Protein 1XMA (pdb70)

InterPro domains:
  IPR005149 Transcription regulator PadR, N-terminal [PF03551] (15-88)
  IPR036388 Winged helix-like DNA-binding domain superfamily [G3DSA:1.10.10.10] (4-114)
  IPR036390 Winged helix DNA-binding domain superfamily [SSF46785] (5-104)
  IPR052509 Metal-responsive DNA-binding regulator [PTHR33169] (8-109)

Structure (mmCIF, N/CA/C/O backbone):
data_1XMA
#
_entry.id   1XMA
#
_cell.length_a   45.483
_cell.length_b   52.160
_cell.length_c   51.076
_cell.angle_alpha   90.00
_cell.angle_beta   92.46
_cell.angle_gamma   90.00
#
_symmetry.space_group_name_H-M   'P 1 21 1'
#
loop_
_entity.id
_entity.type
_entity.pdbx_description
1 polymer 'Predicted transcriptional regulator'
2 non-polymer 'MERCURY (II) ION'
3 non-polymer 'UNKNOWN ATOM OR ION'
4 water water
#
loop_
_atom_site.group_PDB
_atom_site.id
_atom_site.type_symbol
_atom_site.label_atom_id
_atom_site.label_alt_id
_atom_site.label_comp_id
_atom_site.label_asym_id
_atom_site.label_entity_id
_atom_site.label_seq_id
_atom_site.pdbx_PDB_ins_code
_atom_site.Cartn_x
_atom_site.Cartn_y
_atom_site.Cartn_z
_atom_site.occupancy
_atom_site.B_iso_or_equiv
_atom_site.auth_seq_id
_atom_site.auth_comp_id
_atom_site.auth_asym_id
_atom_site.auth_atom_id
_atom_site.pdbx_PDB_model_num
ATOM 1 N N . SER A 1 35 ? 9.986 44.412 22.466 1.00 55.08 4 SER A N 1
ATOM 2 C CA . SER A 1 35 ? 9.903 44.570 23.938 1.00 50.92 4 SER A CA 1
ATOM 3 C C . SER A 1 35 ? 11.288 44.855 24.545 1.00 52.26 4 SER A C 1
ATOM 4 O O . SER A 1 35 ? 12.289 44.904 23.827 1.00 51.78 4 SER A O 1
ATOM 7 N N . ASP A 1 36 ? 11.315 45.087 25.866 1.00 51.93 5 ASP A N 1
ATOM 8 C CA . ASP A 1 36 ? 12.515 44.941 26.687 1.00 48.92 5 ASP A CA 1
ATOM 9 C C . ASP A 1 36 ? 12.770 43.444 26.988 1.00 46.60 5 ASP A C 1
ATOM 10 O O . ASP A 1 36 ? 13.814 43.068 27.526 1.00 44.89 5 ASP A O 1
ATOM 15 N N . VAL A 1 37 ? 11.798 42.601 26.653 1.00 43.02 6 VAL A N 1
ATOM 16 C CA . VAL A 1 37 ? 11.921 41.160 26.838 1.00 41.44 6 VAL A CA 1
ATOM 17 C C . VAL A 1 37 ? 12.883 40.560 25.809 1.00 41.41 6 VAL A C 1
ATOM 18 O O . VAL A 1 37 ? 13.774 39.781 26.166 1.00 44.91 6 VAL A O 1
ATOM 22 N N . ILE A 1 38 ? 12.695 40.928 24.538 1.00 37.22 7 ILE A N 1
ATOM 23 C CA . ILE A 1 38 ? 13.547 40.464 23.452 1.00 37.01 7 ILE A CA 1
ATOM 24 C C . ILE A 1 38 ? 15.016 40.949 23.600 1.00 35.22 7 ILE A C 1
ATOM 25 O O . ILE A 1 38 ? 15.935 40.290 23.116 1.00 34.71 7 ILE A O 1
ATOM 30 N N . ARG A 1 39 ? 15.215 42.080 24.288 1.00 33.88 8 ARG A N 1
ATOM 31 C CA . ARG A 1 39 ? 16.562 42.597 24.621 1.00 34.07 8 ARG A CA 1
ATOM 32 C C . ARG A 1 39 ? 17.507 41.523 25.169 1.00 31.70 8 ARG A C 1
ATOM 33 O O . ARG A 1 39 ? 18.676 41.502 24.826 1.00 30.82 8 ARG A O 1
ATOM 35 N N . GLY A 1 40 ? 16.980 40.636 26.014 1.00 30.56 9 GLY A N 1
ATOM 36 C CA . GLY A 1 40 ? 17.748 39.499 26.554 1.00 27.68 9 GLY A CA 1
ATOM 37 C C . GLY A 1 40 ? 18.353 38.536 25.552 1.00 25.49 9 GLY A C 1
ATOM 38 O O . GLY A 1 40 ? 19.328 37.843 25.884 1.00 27.61 9 GLY A O 1
ATOM 39 N N . TYR A 1 41 ? 17.787 38.484 24.332 1.00 24.65 10 TYR A N 1
ATOM 40 C CA . TYR A 1 41 ? 18.210 37.504 23.283 1.00 25.56 10 TYR A CA 1
ATOM 41 C C . TYR A 1 41 ? 18.547 38.053 2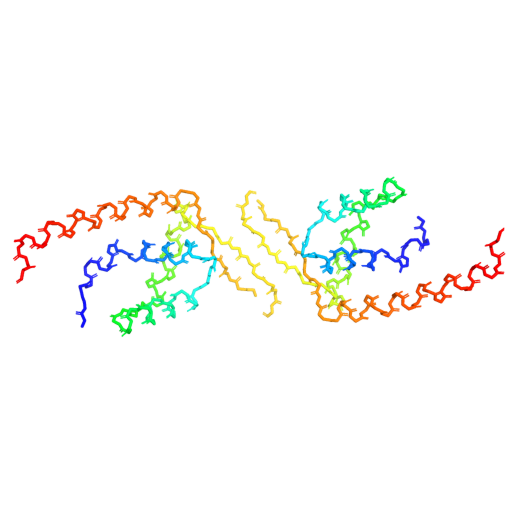1.896 1.00 25.03 10 TYR A C 1
ATOM 42 O O . TYR A 1 41 ? 18.839 37.283 20.992 1.00 26.75 10 TYR A O 1
ATOM 51 N N . VAL A 1 42 ? 18.524 39.371 21.745 1.00 25.13 11 VAL A N 1
ATOM 52 C CA . VAL A 1 42 ? 18.977 40.043 20.521 1.00 25.71 11 VAL A CA 1
ATOM 53 C C . VAL A 1 42 ? 20.322 39.478 20.036 1.00 25.55 11 VAL A C 1
ATOM 54 O O . VAL A 1 42 ? 20.445 39.057 18.875 1.00 24.95 11 VAL A O 1
ATOM 58 N N . ASP A 1 43 ? 21.323 39.470 20.926 1.00 24.25 12 ASP A N 1
ATOM 59 C CA . ASP A 1 43 ? 22.699 39.092 20.556 1.00 23.04 12 ASP A CA 1
ATOM 60 C C . ASP A 1 43 ? 22.738 37.649 20.141 1.00 23.00 12 ASP A C 1
ATOM 61 O O . ASP A 1 43 ? 23.390 37.311 19.172 1.00 23.98 12 ASP A O 1
ATOM 66 N N . THR A 1 44 ? 22.026 36.806 20.890 1.00 22.95 13 THR A N 1
ATOM 67 C CA . THR A 1 44 ? 21.947 35.352 20.645 1.00 23.66 13 THR A CA 1
ATOM 68 C C . THR A 1 44 ? 21.266 35.006 19.306 1.00 23.08 13 THR A C 1
ATOM 69 O O . THR A 1 44 ? 21.653 34.060 18.613 1.00 24.89 13 THR A O 1
ATOM 73 N N . ILE A 1 45 ? 20.262 35.790 18.952 1.00 22.68 14 ILE A N 1
ATOM 74 C CA . ILE A 1 45 ? 19.585 35.686 17.666 1.00 19.18 14 ILE A CA 1
ATOM 75 C C . ILE A 1 45 ? 20.568 35.984 16.508 1.00 20.42 14 ILE A C 1
ATOM 76 O O . ILE A 1 45 ? 20.608 35.255 15.506 1.00 22.25 14 ILE A O 1
ATOM 81 N N . ILE A 1 46 ? 21.382 37.035 16.672 1.00 22.20 15 ILE A N 1
ATOM 82 C CA . ILE A 1 46 ? 22.385 37.410 15.669 1.00 23.20 15 ILE A CA 1
ATOM 83 C C . ILE A 1 46 ? 23.482 36.337 15.567 1.00 25.83 15 ILE A C 1
ATOM 84 O O . ILE A 1 46 ? 23.865 35.923 14.454 1.00 25.22 15 ILE A O 1
ATOM 89 N N . LEU A 1 47 ? 23.957 35.870 16.731 1.00 24.01 16 LEU A N 1
ATOM 90 C CA . LEU A 1 47 ? 24.971 34.833 16.790 1.00 23.12 16 LEU A CA 1
ATOM 91 C C . LEU A 1 47 ? 24.500 33.528 16.132 1.00 25.59 16 LEU A C 1
ATOM 92 O O . LEU A 1 47 ? 25.276 32.844 15.464 1.00 26.08 16 LEU A O 1
ATOM 97 N N . SER A 1 48 ? 23.233 33.197 16.348 1.00 22.75 17 SER A N 1
ATOM 98 C CA . SER A 1 48 ? 22.584 32.037 15.727 1.00 25.11 17 SER A CA 1
ATOM 99 C C . SER A 1 48 ? 22.640 32.032 14.172 1.00 23.38 17 SER A C 1
ATOM 100 O O . SER A 1 48 ? 22.971 31.029 13.575 1.00 24.69 17 SER A O 1
ATOM 103 N N . LEU A 1 49 ? 22.273 33.151 13.559 1.00 23.83 18 LEU A N 1
ATOM 104 C CA . LEU A 1 49 ? 22.439 33.389 12.133 1.00 24.00 18 LEU A CA 1
ATOM 105 C C . LEU A 1 49 ? 23.911 33.360 11.718 1.00 25.44 18 LEU A C 1
ATOM 106 O O . LEU A 1 49 ? 24.244 32.834 10.668 1.00 28.97 18 LEU A O 1
ATOM 111 N N . LEU A 1 50 ? 24.790 33.941 12.536 1.00 26.58 19 LEU A N 1
ATOM 112 C CA . LEU A 1 50 ? 26.237 33.919 12.254 1.00 22.20 19 LEU A CA 1
ATOM 113 C C . LEU A 1 50 ? 26.839 32.538 12.295 1.00 23.76 19 LEU A C 1
ATOM 114 O O . LEU A 1 50 ? 27.795 32.278 11.573 1.00 22.95 19 LEU A O 1
ATOM 119 N N . ILE A 1 51 ? 26.282 31.648 13.128 1.00 27.23 20 ILE A N 1
ATOM 120 C CA . ILE A 1 51 ? 26.685 30.233 13.126 1.00 29.85 20 ILE A CA 1
ATOM 121 C C . ILE A 1 51 ? 26.370 29.543 11.776 1.00 32.48 20 ILE A C 1
ATOM 122 O O . ILE A 1 51 ? 27.148 28.700 11.313 1.00 34.33 20 ILE A O 1
ATOM 127 N N . GLU A 1 52 ? 25.247 29.915 11.154 1.00 31.98 21 GLU A N 1
ATOM 128 C CA . GLU A 1 52 ? 24.862 29.384 9.829 1.00 35.06 21 GLU A CA 1
ATOM 129 C C . GLU A 1 52 ? 25.708 29.960 8.686 1.00 35.30 21 GLU A C 1
ATOM 130 O O . GLU A 1 52 ? 25.694 29.429 7.563 1.00 36.10 21 GLU A O 1
ATOM 136 N N . GLY A 1 53 ? 26.398 31.065 8.958 1.00 33.08 22 GLY A N 1
ATOM 137 C CA . GLY A 1 53 ? 27.393 31.611 8.032 1.00 30.10 22 GLY A CA 1
ATOM 138 C C . GLY A 1 53 ? 27.655 33.063 8.349 1.00 29.76 22 GLY A C 1
ATOM 139 O O . GLY A 1 53 ? 26.818 33.739 8.977 1.00 27.83 22 GLY A O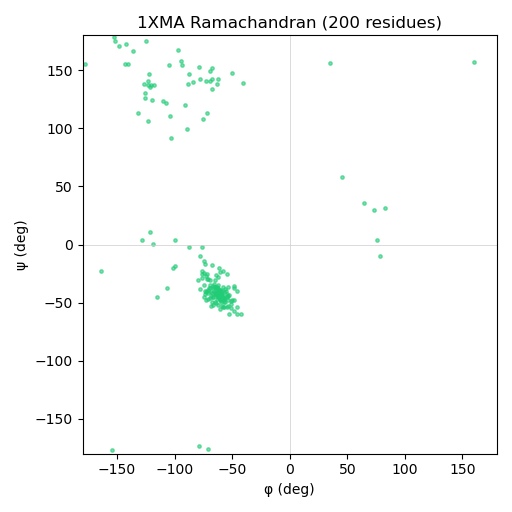 1
ATOM 140 N N . ASP A 1 54 ? 28.821 33.546 7.929 1.00 29.08 23 ASP A N 1
ATOM 141 C CA . ASP A 1 54 ? 29.121 34.991 7.943 1.00 27.06 23 ASP A CA 1
ATOM 142 C C . ASP A 1 54 ? 28.000 35.759 7.285 1.00 27.32 23 ASP A C 1
ATOM 143 O O . ASP A 1 54 ? 27.343 35.279 6.358 1.00 27.88 23 ASP A O 1
ATOM 148 N N . SER A 1 55 ? 27.779 36.960 7.771 1.00 26.54 24 SER A N 1
ATOM 149 C CA . SER A 1 55 ? 26.696 37.759 7.282 1.00 25.12 24 SER A CA 1
ATOM 150 C C . SER A 1 55 ? 27.050 39.220 7.503 1.00 26.22 24 SER A C 1
ATOM 151 O O . SER A 1 55 ? 28.167 39.545 7.951 1.00 26.25 24 SER A O 1
ATOM 154 N N . TYR A 1 56 ? 26.103 40.084 7.165 1.00 25.63 25 TYR A N 1
ATOM 155 C CA . TYR A 1 56 ? 26.241 41.505 7.293 1.00 25.94 25 TYR A CA 1
ATOM 156 C C . TYR A 1 56 ? 24.867 42.060 7.592 1.00 25.13 25 TYR A C 1
ATOM 157 O O . TYR A 1 56 ? 23.873 41.334 7.508 1.00 28.29 25 TYR A O 1
ATOM 166 N N . GLY A 1 57 ? 24.818 43.343 7.934 1.00 25.85 26 GLY A N 1
ATOM 167 C CA . GLY A 1 57 ? 23.646 43.971 8.545 1.00 29.33 26 GLY A CA 1
ATOM 168 C C . GLY A 1 57 ? 22.323 43.795 7.827 1.00 31.00 26 GLY A C 1
ATOM 169 O O . GLY A 1 57 ? 21.362 43.243 8.407 1.00 31.12 26 GLY A O 1
ATOM 170 N N . TYR A 1 58 ? 22.254 44.271 6.578 1.00 30.58 27 TYR A N 1
ATOM 171 C CA . TYR A 1 58 ? 21.048 44.106 5.775 1.00 31.93 27 TYR A CA 1
ATOM 172 C C . TYR A 1 58 ? 20.578 42.640 5.690 1.00 29.19 27 TYR A C 1
ATOM 173 O O . TYR A 1 58 ? 19.378 42.364 5.801 1.00 29.87 27 TYR A O 1
ATOM 182 N N . GLU A 1 59 ? 21.515 41.708 5.487 1.00 28.33 28 GLU A N 1
ATOM 183 C CA . GLU A 1 59 ? 21.172 40.288 5.382 1.00 27.12 28 GLU A CA 1
ATOM 184 C C . GLU A 1 59 ? 20.692 39.717 6.727 1.00 27.66 28 GLU A C 1
ATOM 185 O O . GLU A 1 59 ? 19.747 38.926 6.760 1.00 27.81 28 GLU A O 1
ATOM 191 N N . ILE A 1 60 ? 21.341 40.108 7.829 1.00 27.30 29 ILE A N 1
ATOM 192 C CA . ILE A 1 60 ? 20.899 39.654 9.170 1.00 29.00 29 ILE A CA 1
ATOM 193 C C . ILE A 1 60 ? 19.455 40.120 9.473 1.00 29.71 29 ILE A C 1
ATOM 194 O O . ILE A 1 60 ? 18.617 39.326 9.891 1.00 26.58 29 ILE A O 1
ATOM 199 N N . SER A 1 61 ? 19.189 41.400 9.222 1.00 30.23 30 SER A N 1
ATOM 200 C CA . SER A 1 61 ? 17.873 41.986 9.410 1.00 34.08 30 SER A CA 1
ATOM 201 C C . SER A 1 61 ? 16.784 41.253 8.600 1.00 35.77 30 SER A C 1
ATOM 202 O O . SER A 1 61 ? 15.705 40.928 9.123 1.00 34.53 30 SER A O 1
ATOM 205 N N . LYS A 1 62 ? 17.081 40.996 7.327 1.00 38.68 31 LYS A N 1
ATOM 206 C CA . LYS A 1 62 ? 16.167 40.283 6.417 1.00 39.08 31 LYS A CA 1
ATOM 207 C C . LYS A 1 62 ? 15.886 38.870 6.930 1.00 34.50 31 LYS A C 1
ATOM 208 O O . LYS A 1 62 ? 14.747 38.407 6.916 1.00 36.63 31 LYS A O 1
ATOM 214 N N . ASN A 1 63 ? 16.926 38.187 7.384 1.00 31.33 32 ASN A N 1
ATOM 215 C CA . ASN A 1 63 ? 16.780 36.818 7.857 1.00 30.97 32 ASN A CA 1
ATOM 216 C C . ASN A 1 63 ? 15.905 36.699 9.102 1.00 29.58 32 ASN A C 1
ATOM 217 O O . ASN A 1 63 ? 15.154 35.759 9.237 1.00 32.03 32 ASN A O 1
ATOM 222 N N . ILE A 1 64 ? 16.003 37.679 9.989 1.00 30.28 33 ILE A N 1
ATOM 223 C CA . ILE A 1 64 ? 15.110 37.800 11.137 1.00 29.62 33 ILE A CA 1
ATOM 224 C C . ILE A 1 64 ? 13.631 37.958 10.710 1.00 30.12 33 ILE A C 1
ATOM 225 O O . ILE A 1 64 ? 12.789 37.168 11.141 1.00 31.13 33 ILE A O 1
ATOM 230 N N . ARG A 1 65 ? 13.342 38.964 9.872 1.00 31.73 34 ARG A N 1
ATOM 231 C CA . ARG A 1 65 ? 12.008 39.176 9.254 1.00 35.39 34 ARG A CA 1
ATOM 232 C C . ARG A 1 65 ? 11.458 37.870 8.710 1.00 36.38 34 ARG A C 1
ATOM 233 O O . ARG A 1 65 ? 10.399 37.396 9.131 1.00 39.71 34 ARG A O 1
ATOM 246 N N . ILE A 1 66 ? 12.203 37.288 7.784 1.00 34.87 35 ILE A N 1
ATOM 247 C CA . ILE A 1 66 ? 11.808 36.062 7.112 1.00 38.50 35 ILE A CA 1
ATOM 248 C C . ILE A 1 66 ? 11.600 34.907 8.092 1.00 37.83 35 ILE A C 1
ATOM 249 O O . ILE A 1 66 ? 10.547 34.271 8.090 1.00 38.94 35 ILE A O 1
ATOM 254 N N . LYS A 1 67 ? 12.600 34.651 8.930 1.00 38.53 36 LYS A N 1
ATOM 255 C CA . LYS A 1 67 ? 12.595 33.493 9.816 1.00 40.60 36 LYS A CA 1
ATOM 256 C C . LYS A 1 67 ? 11.424 33.550 10.807 1.00 39.38 36 LYS A C 1
ATOM 257 O O . LYS A 1 67 ? 10.826 32.537 11.117 1.00 41.57 36 LYS A O 1
ATOM 263 N N . THR A 1 68 ? 11.097 34.746 11.284 1.00 41.81 37 THR A N 1
ATOM 264 C CA . THR A 1 68 ? 9.981 34.915 12.226 1.00 40.62 37 THR A CA 1
ATOM 265 C C . THR A 1 68 ? 8.657 35.117 11.500 1.00 41.59 37 THR A C 1
ATOM 266 O O . THR A 1 68 ? 7.615 35.233 12.138 1.00 41.48 37 THR A O 1
ATOM 270 N N . ASP A 1 69 ? 8.718 35.159 10.164 1.00 43.77 38 ASP A N 1
ATOM 271 C CA . ASP A 1 69 ? 7.609 35.618 9.306 1.00 44.21 38 ASP A CA 1
ATOM 272 C C . ASP A 1 69 ? 6.962 36.915 9.832 1.00 42.60 38 ASP A C 1
ATOM 273 O O . ASP A 1 69 ? 5.768 36.952 10.115 1.00 43.97 38 ASP A O 1
ATOM 278 N N . GLU A 1 70 ? 7.782 37.959 9.967 1.00 41.61 39 GLU A N 1
ATOM 279 C CA . GLU A 1 70 ? 7.348 39.327 10.339 1.00 43.03 39 GLU A CA 1
ATOM 280 C C . GLU A 1 70 ? 7.054 39.543 11.828 1.00 43.31 39 GLU A C 1
ATOM 281 O O . GLU A 1 70 ? 6.875 40.682 12.263 1.00 41.99 39 GLU A O 1
ATOM 287 N N . LEU A 1 71 ? 7.007 38.456 12.606 1.00 43.58 40 LEU A N 1
ATOM 288 C CA . LEU A 1 71 ? 6.702 38.553 14.037 1.00 43.38 40 LEU A CA 1
ATOM 289 C C . LEU A 1 71 ? 7.739 39.406 14.776 1.00 42.36 40 LEU A C 1
ATOM 290 O O . LEU A 1 71 ? 7.377 40.206 15.630 1.00 43.39 40 LEU A O 1
ATOM 295 N N . TYR A 1 72 ? 9.018 39.246 14.421 1.00 39.12 41 TYR A N 1
ATOM 296 C CA . TYR A 1 72 ? 10.064 40.176 14.852 1.00 36.94 41 TYR A CA 1
ATOM 297 C C . TYR A 1 72 ? 10.812 40.891 13.686 1.00 35.09 41 TYR A C 1
ATOM 298 O O . TYR A 1 72 ? 11.351 40.241 12.771 1.00 33.97 41 TYR A O 1
ATOM 307 N N . VAL A 1 73 ? 10.808 42.226 13.721 1.00 30.91 42 VAL A N 1
ATOM 308 C CA . VAL A 1 73 ? 11.635 43.028 12.811 1.00 32.84 42 VAL A CA 1
ATOM 309 C C . VAL A 1 73 ? 12.562 43.957 13.623 1.00 31.01 42 VAL A C 1
ATOM 310 O O . VAL A 1 73 ? 12.120 44.940 14.249 1.00 27.64 42 VAL A O 1
ATOM 314 N N . ILE A 1 74 ? 13.842 43.598 13.641 1.00 30.33 43 ILE A N 1
ATOM 315 C CA . ILE A 1 74 ? 14.848 44.344 14.404 1.00 30.63 43 ILE A CA 1
ATOM 316 C C . ILE A 1 74 ? 14.992 45.775 13.872 1.00 32.12 43 ILE A C 1
ATOM 317 O O . ILE A 1 74 ? 15.005 45.997 12.649 1.00 32.16 43 ILE A O 1
ATOM 322 N N . LYS A 1 75 ? 15.096 46.735 14.791 1.00 34.13 44 LYS A N 1
ATOM 323 C CA . LYS A 1 75 ? 15.305 48.140 14.430 1.00 36.96 44 LYS A CA 1
ATOM 324 C C . LYS A 1 75 ? 16.764 48.388 14.063 1.00 37.40 44 LYS A C 1
ATOM 325 O O . LYS A 1 75 ? 17.652 47.821 14.678 1.00 37.72 44 LYS A O 1
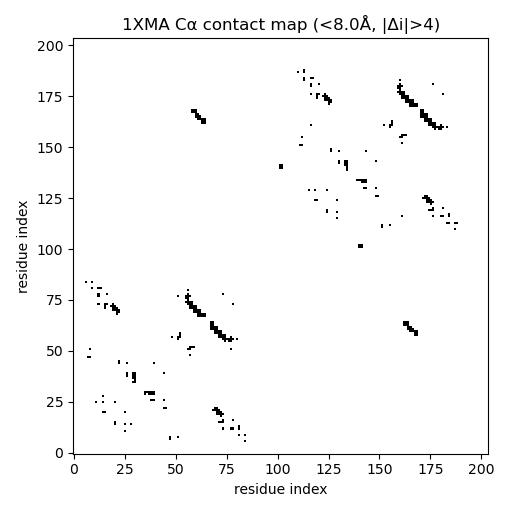ATOM 331 N N . GLU A 1 76 ? 16.999 49.237 13.058 1.00 39.18 45 GLU A N 1
ATOM 332 C CA . GLU A 1 76 ? 18.359 49.616 12.637 1.00 40.41 45 GLU A CA 1
ATOM 333 C C . GLU A 1 76 ? 19.289 50.036 13.793 1.00 38.30 45 GLU A C 1
ATOM 334 O O . GLU A 1 76 ? 20.472 49.711 13.765 1.00 38.82 45 GLU A O 1
ATOM 340 N N . THR A 1 77 ? 18.769 50.741 14.800 1.00 35.14 46 THR A N 1
ATOM 341 C CA . THR A 1 77 ? 19.637 51.209 15.893 1.00 35.12 46 THR A CA 1
ATOM 342 C C . THR A 1 77 ? 20.009 50.033 16.795 1.00 33.50 46 THR A C 1
ATOM 343 O O . THR A 1 77 ? 21.161 49.866 17.155 1.00 32.97 46 THR A O 1
ATOM 347 N N . THR A 1 78 ? 19.012 49.217 17.127 1.00 32.40 47 THR A N 1
ATOM 348 C CA . THR A 1 78 ? 19.191 47.987 17.897 1.00 32.79 47 THR A CA 1
ATOM 349 C C . THR A 1 78 ? 20.205 47.037 17.278 1.00 30.37 47 THR A C 1
ATOM 350 O O . THR A 1 78 ? 21.002 46.418 17.987 1.00 31.10 47 THR A O 1
ATOM 354 N N . LEU A 1 79 ? 20.174 46.934 15.958 1.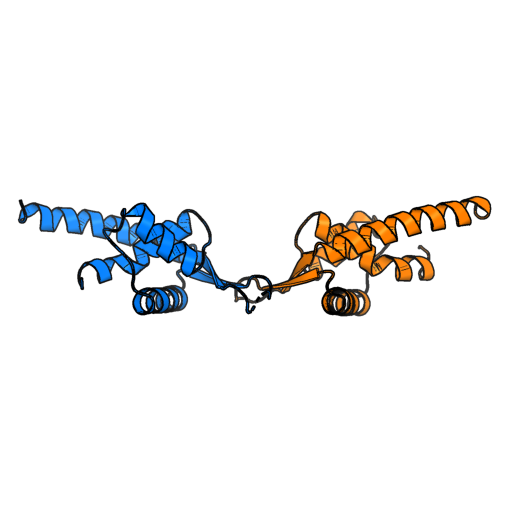00 28.73 48 LEU A N 1
ATOM 355 C CA . LEU A 1 79 ? 21.026 45.998 15.257 1.00 29.49 48 LEU A CA 1
ATOM 356 C C . LEU A 1 79 ? 22.491 46.476 15.247 1.00 27.71 48 LEU A C 1
ATOM 357 O O . LEU A 1 79 ? 23.411 45.689 15.432 1.00 25.23 48 LEU A O 1
ATOM 362 N N . TYR A 1 80 ? 22.701 47.768 15.054 1.00 31.23 49 TYR A N 1
ATOM 363 C CA . TYR A 1 80 ? 24.063 48.280 15.001 1.00 35.23 49 TYR A CA 1
ATOM 364 C C . TYR A 1 80 ? 24.707 48.381 16.391 1.00 33.34 49 TYR A C 1
ATOM 365 O O . TYR A 1 80 ? 25.925 48.215 16.529 1.00 34.29 49 TYR A O 1
ATOM 374 N N . SER A 1 81 ? 23.868 48.583 17.411 1.00 29.83 50 SER A N 1
ATOM 375 C CA . SER A 1 81 ? 24.278 48.530 18.817 1.00 29.01 50 SER A CA 1
ATOM 376 C C . SER A 1 81 ? 24.743 47.139 19.206 1.00 25.13 50 SER A C 1
ATOM 377 O O . SER A 1 81 ? 25.705 46.984 19.926 1.00 30.98 50 SER A O 1
ATOM 380 N N . ALA A 1 82 ? 24.019 46.138 18.751 1.00 22.58 51 ALA A N 1
ATOM 381 C CA . ALA A 1 82 ? 24.306 44.767 19.078 1.00 23.08 51 ALA A CA 1
ATOM 382 C C . ALA A 1 82 ? 25.585 44.263 18.372 1.00 23.71 51 ALA A C 1
ATOM 383 O O . ALA A 1 82 ? 26.379 43.534 18.981 1.00 24.87 51 ALA A O 1
ATOM 385 N N . PHE A 1 83 ? 25.773 44.653 17.104 1.00 20.35 52 PHE A N 1
ATOM 386 C CA . PHE A 1 83 ? 27.038 44.406 16.383 1.00 23.71 52 PHE A CA 1
ATOM 387 C C . PHE A 1 83 ? 28.206 44.939 17.144 1.00 21.78 52 PHE A C 1
ATOM 388 O O . PHE A 1 83 ? 29.246 44.285 17.239 1.00 24.33 52 PHE A O 1
ATOM 396 N N . ALA A 1 84 ? 28.018 46.134 17.691 1.00 23.20 53 ALA A N 1
ATOM 397 C CA . ALA A 1 84 ? 29.081 46.882 18.339 1.00 23.39 53 ALA A CA 1
ATOM 398 C C . ALA A 1 84 ? 29.450 46.270 19.678 1.00 23.04 53 ALA A C 1
ATOM 399 O O . ALA A 1 84 ? 30.642 46.201 20.034 1.00 22.09 53 ALA A O 1
ATOM 401 N N . ARG A 1 85 ? 28.420 45.843 20.419 1.00 23.69 54 ARG A N 1
ATOM 402 C CA . ARG A 1 85 ? 28.588 45.178 21.724 1.00 25.68 54 ARG A CA 1
ATOM 403 C C . ARG A 1 85 ? 29.160 43.771 21.550 1.00 25.56 54 ARG A C 1
ATOM 404 O O . ARG A 1 85 ? 30.034 43.349 22.300 1.00 28.85 54 ARG A O 1
ATOM 412 N N . LEU A 1 86 ? 28.671 43.042 20.558 1.00 26.47 55 LEU A N 1
ATOM 413 C CA . LEU A 1 86 ? 29.183 41.689 20.280 1.00 26.26 55 LEU A CA 1
ATOM 414 C C . LEU A 1 86 ? 30.662 41.698 19.929 1.00 24.82 55 LEU A C 1
ATOM 415 O O . LEU A 1 86 ? 31.407 40.817 20.348 1.00 22.87 55 LEU A O 1
ATOM 420 N N . GLU A 1 87 ? 31.068 42.714 19.161 1.00 26.11 56 GLU A N 1
ATOM 421 C CA . GLU A 1 87 ? 32.456 42.897 18.766 1.00 26.87 56 GLU A CA 1
ATOM 422 C C . GLU A 1 87 ? 33.349 43.390 19.918 1.00 25.76 56 GLU A C 1
ATOM 423 O O . GLU A 1 87 ? 34.458 42.892 20.100 1.00 24.47 56 GLU A O 1
ATOM 429 N N . LYS A 1 88 ? 32.846 44.347 20.690 1.00 29.02 57 LYS A N 1
ATOM 430 C CA . LYS A 1 88 ? 33.434 44.732 21.982 1.00 31.11 57 LYS A CA 1
ATOM 431 C C . LYS A 1 88 ? 33.674 43.487 22.878 1.00 31.13 57 LYS A C 1
ATOM 432 O O . LYS A 1 88 ? 34.759 43.298 23.443 1.00 31.80 57 LYS A O 1
ATOM 441 N N . ASN A 1 89 ? 32.668 42.629 22.982 1.00 27.83 58 ASN A N 1
ATOM 442 C CA . ASN A 1 89 ? 32.762 41.462 23.850 1.00 28.59 58 ASN A CA 1
ATOM 443 C C . ASN A 1 89 ? 33.621 40.304 23.308 1.00 26.01 58 ASN A C 1
ATOM 444 O O . ASN A 1 89 ? 33.819 39.321 23.998 1.00 23.03 58 ASN A O 1
ATOM 449 N N . GLY A 1 90 ? 34.154 40.455 22.094 1.00 25.69 59 GLY A N 1
ATOM 450 C CA . GLY A 1 90 ? 34.950 39.404 21.446 1.00 21.88 59 GLY A CA 1
ATOM 451 C C . GLY A 1 90 ? 34.117 38.232 20.941 1.00 24.23 59 GLY A C 1
ATOM 452 O O . GLY A 1 90 ? 34.603 37.101 20.894 1.00 25.90 59 GLY A O 1
ATOM 453 N N . TYR A 1 91 ? 32.861 38.485 20.558 1.00 20.27 60 TYR A N 1
ATOM 454 C CA . TYR A 1 91 ? 31.970 37.392 20.160 1.00 17.98 60 TYR A CA 1
ATOM 455 C C . TYR A 1 91 ? 31.841 37.275 18.647 1.00 19.01 60 TYR A C 1
ATOM 456 O O . TYR A 1 91 ? 31.437 36.225 18.128 1.00 19.24 60 TYR A O 1
ATOM 465 N N . ILE A 1 92 ? 32.168 38.368 17.950 1.00 19.43 61 ILE A N 1
ATOM 466 C CA . ILE A 1 92 ? 32.217 38.418 16.483 1.00 20.89 61 ILE A CA 1
ATOM 467 C C . ILE A 1 92 ? 33.414 39.252 16.056 1.00 23.10 61 ILE A C 1
ATOM 468 O O . ILE A 1 92 ? 33.861 40.129 16.819 1.00 23.31 61 ILE A O 1
ATOM 473 N N . LYS A 1 93 ? 33.908 38.991 14.835 1.00 26.08 62 LYS A N 1
ATOM 474 C CA . LYS A 1 93 ? 34.902 39.851 14.165 1.00 27.39 62 LYS A CA 1
ATOM 475 C C . LYS A 1 93 ? 34.368 40.451 12.854 1.00 27.64 62 LYS A C 1
ATOM 476 O O . LYS A 1 93 ? 33.731 39.766 12.035 1.00 30.79 62 LYS A O 1
ATOM 482 N N . SER A 1 94 ? 34.648 41.720 12.634 1.00 25.30 63 SER A N 1
ATOM 483 C CA . SER A 1 94 ? 34.297 42.345 11.359 1.00 25.55 63 SER A CA 1
ATOM 484 C C . SER A 1 94 ? 35.396 42.157 10.319 1.00 25.95 63 SER A C 1
ATOM 485 O O . SER A 1 94 ? 36.591 42.127 10.648 1.00 24.09 63 SER A O 1
ATOM 488 N N . TYR A 1 95 ? 34.973 42.030 9.060 1.00 24.51 64 TYR A N 1
ATOM 489 C CA . TYR A 1 95 ? 35.888 42.174 7.925 1.00 24.49 64 TYR A CA 1
ATOM 490 C C . TYR A 1 95 ? 35.202 42.891 6.769 1.00 22.51 64 TYR A C 1
ATOM 491 O O . TYR A 1 95 ? 34.004 43.155 6.822 1.00 22.52 64 TYR A O 1
ATOM 500 N N . TYR A 1 96 ? 35.969 43.227 5.741 1.00 24.93 65 TYR A N 1
ATOM 501 C CA . TYR A 1 96 ? 35.470 44.105 4.686 1.00 24.20 65 TYR A CA 1
ATOM 502 C C . TYR A 1 96 ? 35.473 43.492 3.299 1.00 23.08 65 TYR A C 1
ATOM 503 O O . TYR A 1 96 ? 36.424 42.828 2.885 1.00 23.31 65 TYR A O 1
ATOM 512 N N . GLY A 1 97 ? 34.391 43.724 2.579 1.00 24.14 66 GLY A N 1
ATOM 513 C CA . GLY A 1 97 ? 34.331 43.357 1.169 1.00 24.04 66 GLY A CA 1
ATOM 514 C C . GLY A 1 97 ? 35.054 44.366 0.289 1.00 23.38 66 GLY A C 1
ATOM 515 O O . GLY A 1 97 ? 35.727 45.288 0.771 1.00 21.77 66 GLY A O 1
ATOM 516 N N . GLU A 1 98 ? 34.916 44.168 -1.009 1.00 25.56 67 GLU A N 1
ATOM 517 C CA . GLU A 1 98 ? 35.502 45.028 -2.010 1.00 30.38 67 GLU A CA 1
ATOM 518 C C . GLU A 1 98 ? 34.817 46.382 -1.946 1.00 29.55 67 GLU A C 1
ATOM 519 O O . GLU A 1 98 ? 33.652 46.484 -1.520 1.00 29.72 67 GLU A O 1
ATOM 525 N N . GLU A 1 99 ? 35.535 47.421 -2.337 1.00 29.75 68 GLU A N 1
ATOM 526 C CA . GLU A 1 99 ? 34.932 48.735 -2.456 1.00 34.72 68 GLU A CA 1
ATOM 527 C C . GLU A 1 99 ? 34.062 48.834 -3.719 1.00 36.96 68 GLU A C 1
ATOM 528 O O . GLU A 1 99 ? 34.592 48.885 -4.831 1.00 38.30 68 GLU A O 1
ATOM 534 N N . THR A 1 100 ? 32.742 48.861 -3.544 1.00 38.14 69 THR A N 1
ATOM 535 C CA . THR A 1 100 ? 31.837 49.116 -4.669 1.00 43.67 69 THR A CA 1
ATOM 536 C C . THR A 1 100 ? 30.956 50.351 -4.442 1.00 44.19 69 THR A C 1
ATOM 537 O O . THR A 1 100 ? 30.382 50.518 -3.367 1.00 45.71 69 THR A O 1
ATOM 541 N N . LYS A 1 103 ? 32.016 52.701 -1.222 1.00 31.96 72 LYS A N 1
ATOM 542 C CA . LYS A 1 103 ? 31.845 51.980 0.054 1.00 36.79 72 LYS A CA 1
ATOM 543 C C . LYS A 1 103 ? 32.150 50.463 0.053 1.00 33.61 72 LYS A C 1
ATOM 544 O O . LYS A 1 103 ? 32.112 49.808 -0.972 1.00 36.99 72 LYS A O 1
ATOM 550 N N . ARG A 1 104 ? 32.463 49.934 1.231 1.00 31.36 73 ARG A N 1
ATOM 551 C CA . ARG A 1 104 ? 32.755 48.512 1.423 1.00 29.02 73 ARG A CA 1
ATOM 552 C C . ARG A 1 104 ? 31.792 47.938 2.421 1.00 28.56 73 ARG A C 1
ATOM 553 O O . ARG A 1 104 ? 31.553 48.532 3.494 1.00 31.30 73 ARG A O 1
ATOM 561 N N . ARG A 1 105 ? 31.276 46.761 2.093 1.00 23.46 74 ARG A N 1
ATOM 562 C CA . ARG A 1 105 ? 30.385 46.016 2.977 1.00 24.28 74 ARG A CA 1
ATOM 563 C C . ARG A 1 105 ? 31.129 45.473 4.203 1.00 22.33 74 ARG A C 1
ATOM 564 O O . ARG A 1 105 ? 32.252 45.016 4.085 1.00 18.65 74 ARG A O 1
ATOM 572 N N . THR A 1 106 ? 30.475 45.514 5.366 1.00 21.25 75 THR A N 1
ATOM 573 C CA . THR A 1 106 ? 31.068 45.052 6.616 1.00 23.43 75 THR A CA 1
ATOM 574 C C . THR A 1 106 ? 30.485 43.690 6.988 1.00 24.90 75 THR A C 1
ATOM 575 O O . THR A 1 106 ? 29.295 43.583 7.346 1.00 21.84 75 THR A O 1
ATOM 579 N N . TYR A 1 107 ? 31.327 42.654 6.902 1.00 23.43 76 TYR A N 1
ATOM 580 C CA . TYR A 1 107 ? 30.916 41.319 7.285 1.00 22.47 76 TYR A CA 1
ATOM 581 C C . TYR A 1 107 ? 31.295 41.052 8.729 1.00 22.12 76 TYR A C 1
ATOM 582 O O . TYR A 1 107 ? 32.220 41.680 9.259 1.00 22.08 76 TYR A O 1
ATOM 591 N N . TYR A 1 108 ? 30.550 40.147 9.356 1.00 19.77 77 TYR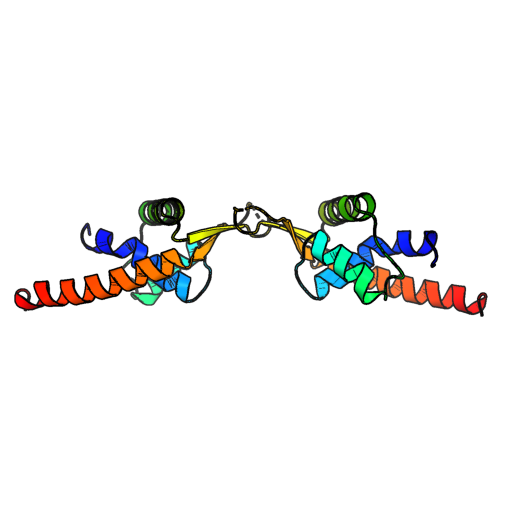 A N 1
ATOM 592 C CA . TYR A 1 108 ? 30.867 39.619 10.685 1.00 22.84 77 TYR A CA 1
ATOM 593 C C . TYR A 1 108 ? 30.988 38.101 10.665 1.00 22.66 77 TYR A C 1
ATOM 594 O O . TYR A 1 108 ? 30.222 37.409 9.976 1.00 24.65 77 TYR A O 1
ATOM 603 N N . ARG A 1 109 ? 31.961 37.598 11.412 1.00 22.70 78 ARG A N 1
ATOM 604 C CA . ARG A 1 109 ? 32.165 36.164 11.608 1.00 25.06 78 ARG A CA 1
ATOM 605 C C . ARG A 1 109 ? 32.180 35.895 13.109 1.00 21.33 78 ARG A C 1
ATOM 606 O O . ARG A 1 109 ? 32.877 36.589 13.860 1.00 23.28 78 ARG A O 1
ATOM 614 N N . ILE A 1 110 ? 31.395 34.911 13.539 1.00 19.41 79 ILE A N 1
ATOM 615 C CA . ILE A 1 110 ? 31.349 34.485 14.936 1.00 21.61 79 ILE A CA 1
ATOM 616 C C . ILE A 1 110 ? 32.733 33.939 15.386 1.00 26.29 79 ILE A C 1
ATOM 617 O O . ILE A 1 110 ? 33.460 33.319 14.589 1.00 28.73 79 ILE A O 1
ATOM 622 N N . THR A 1 111 ? 33.113 34.220 16.629 1.00 25.98 80 THR A N 1
ATOM 623 C CA . THR A 1 111 ? 34.386 33.726 17.173 1.00 27.75 80 THR A CA 1
ATOM 624 C C . THR A 1 111 ? 34.123 32.442 17.989 1.00 30.77 80 THR A C 1
ATOM 625 O O . THR A 1 111 ? 32.951 32.119 18.284 1.00 33.37 80 THR A O 1
ATOM 629 N N . PRO A 1 112 ? 35.197 31.687 18.346 1.00 30.45 81 PRO A N 1
ATOM 630 C CA . PRO A 1 112 ? 34.974 30.565 19.276 1.00 28.24 81 PRO A CA 1
ATOM 631 C C . PRO A 1 112 ? 34.319 30.978 20.618 1.00 26.44 81 PRO A C 1
ATOM 632 O O . PRO A 1 112 ? 33.485 30.241 21.125 1.00 26.00 81 PRO A O 1
ATOM 636 N N . GLU A 1 113 ? 34.697 32.139 21.167 1.00 25.60 82 GLU A N 1
ATOM 637 C CA . GLU A 1 113 ? 34.032 32.711 22.343 1.00 27.42 82 GLU A CA 1
ATOM 638 C C . GLU A 1 113 ? 32.564 33.087 22.100 1.00 27.29 82 GLU A C 1
ATOM 639 O O . GLU A 1 113 ? 31.722 32.931 22.999 1.00 23.70 82 GLU A O 1
ATOM 645 N N . GLY A 1 114 ? 32.263 33.586 20.894 1.00 27.37 83 GLY A N 1
ATOM 646 C CA . GLY A 1 114 ? 30.868 33.873 20.496 1.00 26.16 83 GLY A CA 1
ATOM 647 C C . GLY A 1 114 ? 29.991 32.638 20.531 1.00 28.65 83 GLY A C 1
ATOM 648 O O . GLY A 1 114 ? 28.855 32.692 21.009 1.00 28.42 83 GLY A O 1
ATOM 649 N N . ILE A 1 115 ? 30.531 31.519 20.029 1.00 29.52 84 ILE A N 1
ATOM 650 C CA . ILE A 1 115 ? 29.881 30.189 20.118 1.00 28.77 84 ILE A CA 1
ATOM 651 C C . ILE A 1 115 ? 29.696 29.703 21.585 1.00 28.79 84 ILE A C 1
ATOM 652 O O . ILE A 1 115 ? 28.637 29.186 21.951 1.00 30.24 84 ILE A O 1
ATOM 657 N N . LYS A 1 116 ? 30.717 29.876 22.414 1.00 30.94 85 LYS A N 1
ATOM 658 C CA . LYS A 1 116 ? 30.601 29.582 23.853 1.00 33.78 85 LYS A CA 1
ATOM 659 C C . LYS A 1 116 ? 29.457 30.373 24.522 1.00 30.58 85 LYS A C 1
ATOM 660 O O . LYS A 1 116 ? 28.623 29.807 25.235 1.00 29.79 85 LYS A O 1
ATOM 666 N N . TYR A 1 117 ? 29.422 31.681 24.279 1.00 31.54 86 TYR A N 1
ATOM 667 C CA . TYR A 1 117 ? 28.346 32.552 24.796 1.00 28.51 86 TYR A CA 1
ATOM 668 C C . TYR A 1 117 ? 26.970 32.162 24.252 1.00 27.22 86 TYR A C 1
ATOM 669 O O . TYR A 1 117 ? 25.984 32.109 24.993 1.00 28.11 86 TYR A O 1
ATOM 678 N N . TYR A 1 118 ? 26.903 31.905 22.954 1.00 27.61 87 TYR A N 1
ATOM 679 C CA . TYR A 1 118 ? 25.673 31.408 22.345 1.00 29.01 87 TYR A CA 1
ATOM 680 C C . TYR A 1 118 ? 25.091 30.179 23.101 1.00 28.80 87 TYR A C 1
ATOM 681 O O . TYR A 1 118 ? 23.912 30.141 23.434 1.00 29.35 87 TYR A O 1
ATOM 690 N N . LYS A 1 119 ? 25.937 29.197 23.376 1.00 30.29 88 LYS A N 1
ATOM 691 C CA . LYS A 1 119 ? 25.480 27.954 23.994 1.00 32.14 88 LYS A CA 1
ATOM 692 C C . LYS A 1 119 ? 25.146 28.081 25.489 1.00 32.56 88 LYS A C 1
ATOM 693 O O . LYS A 1 119 ? 24.333 27.315 26.017 1.00 32.35 88 LYS A O 1
ATOM 699 N N . GLN A 1 120 ? 25.746 29.051 26.162 1.00 31.64 89 GLN A N 1
ATOM 700 C CA . GLN A 1 120 ? 25.324 29.347 27.526 1.00 34.35 89 GLN A CA 1
ATOM 701 C C . GLN A 1 120 ? 23.964 30.082 27.528 1.00 30.73 89 GLN A C 1
ATOM 702 O O . GLN A 1 120 ? 23.142 29.874 28.407 1.00 32.97 89 GLN A O 1
ATOM 708 N N . LYS A 1 121 ? 23.735 30.928 26.538 1.00 27.55 90 LYS A N 1
ATOM 709 C CA . LYS A 1 121 ? 22.455 31.590 26.416 1.00 24.39 90 LYS A CA 1
ATOM 710 C C . LYS A 1 121 ? 21.311 30.656 25.997 1.00 24.65 90 LYS A C 1
ATOM 711 O O . LYS A 1 121 ? 20.171 30.879 26.391 1.00 28.18 90 LYS A O 1
ATOM 717 N N . CYS A 1 122 ? 21.609 29.605 25.234 1.00 24.95 91 CYS A N 1
ATOM 718 C CA . CYS A 1 122 ? 20.602 28.558 24.936 1.00 25.73 91 CYS A CA 1
ATOM 719 C C . CYS A 1 122 ? 20.143 27.826 26.205 1.00 26.15 91 CYS A C 1
ATOM 720 O O . CYS A 1 122 ? 18.962 27.645 26.416 1.00 30.10 91 CYS A O 1
ATOM 725 N N . GLU A 1 123 ? 21.089 27.423 27.045 1.00 28.14 92 GLU A N 1
ATOM 726 C CA . GLU A 1 123 ? 20.783 26.803 28.342 1.00 29.51 92 GLU A CA 1
ATOM 727 C C . GLU A 1 123 ? 19.941 27.708 29.220 1.00 29.26 92 GLU A C 1
ATOM 728 O O . GLU A 1 123 ? 18.955 27.261 29.803 1.00 32.26 92 GLU A O 1
ATOM 734 N N . GLU A 1 124 ? 20.359 28.981 29.327 1.00 26.77 93 GLU A N 1
ATOM 735 C CA . GLU A 1 124 ? 19.626 30.018 30.056 1.00 24.37 93 GLU A CA 1
ATOM 736 C C . GLU A 1 124 ? 18.155 30.179 29.589 1.00 26.16 93 GLU A C 1
ATOM 737 O O . GLU A 1 124 ? 17.238 30.339 30.411 1.00 27.62 93 GLU A O 1
ATOM 743 N N . TRP A 1 125 ? 17.956 30.177 28.268 1.00 25.68 94 TRP A N 1
ATOM 744 C CA . TRP A 1 125 ? 16.635 30.308 27.650 1.00 25.35 94 TRP A CA 1
ATOM 745 C C . TRP A 1 125 ? 15.708 29.134 28.030 1.00 24.28 94 TRP A C 1
ATOM 746 O O . TRP A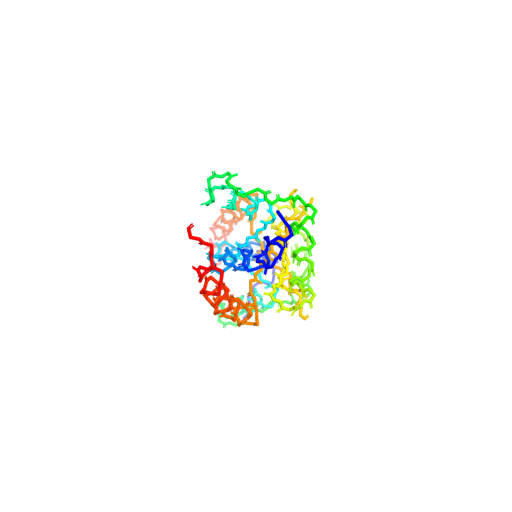 1 125 ? 14.542 29.335 28.390 1.00 25.53 94 TRP A O 1
ATOM 757 N N . GLU A 1 126 ? 16.242 27.921 27.964 1.00 25.61 95 GLU A N 1
ATOM 758 C CA . GLU A 1 126 ? 15.516 26.731 28.376 1.00 27.96 95 GLU A CA 1
ATOM 759 C C . GLU A 1 126 ? 15.062 26.809 29.837 1.00 25.61 95 GLU A C 1
ATOM 760 O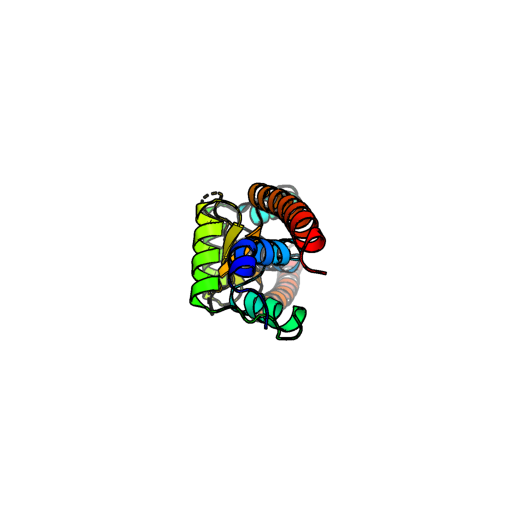 O . GLU A 1 126 ? 13.921 26.496 30.145 1.00 23.84 95 GLU A O 1
ATOM 766 N N . LEU A 1 127 ? 15.960 27.237 30.722 1.00 25.48 96 LEU A N 1
ATOM 767 C CA . LEU A 1 127 ? 15.616 27.521 32.116 1.00 26.87 96 LEU A CA 1
ATOM 768 C C . LEU A 1 127 ? 14.578 28.632 32.290 1.00 27.36 96 LEU A C 1
ATOM 769 O O . LEU A 1 127 ? 13.663 28.512 33.100 1.00 26.77 96 LEU A O 1
ATOM 774 N N . THR A 1 128 ? 14.725 29.701 31.515 1.00 26.21 97 THR A N 1
ATOM 775 C CA . THR A 1 128 ? 13.779 30.799 31.523 1.00 23.42 97 THR A CA 1
ATOM 776 C C . THR A 1 128 ? 12.369 30.334 31.148 1.00 22.37 97 THR A C 1
ATOM 777 O O . THR A 1 128 ? 11.396 30.683 31.818 1.00 22.74 97 THR A O 1
ATOM 781 N N . LYS A 1 129 ? 12.273 29.566 30.069 1.00 22.65 98 LYS A N 1
ATOM 782 C CA . LYS A 1 129 ? 11.003 29.001 29.618 1.00 24.79 98 LYS A CA 1
ATOM 783 C C . LYS A 1 129 ? 10.383 28.144 30.699 1.00 26.13 98 LYS A C 1
ATOM 784 O O . LYS A 1 129 ? 9.195 28.261 30.978 1.00 28.66 98 LYS A O 1
ATOM 790 N N . LYS A 1 130 ? 11.189 27.291 31.318 1.00 26.02 99 LYS A N 1
ATOM 791 C CA . LYS A 1 130 ? 10.724 26.485 32.442 1.00 26.21 99 LYS A CA 1
ATOM 792 C C . LYS A 1 130 ? 10.037 27.344 33.525 1.00 24.59 99 LYS A C 1
ATOM 793 O O . LYS A 1 130 ? 8.912 27.073 33.932 1.00 24.82 99 LYS A O 1
ATOM 799 N N . VAL A 1 131 ? 10.744 28.365 33.993 1.00 23.66 100 VAL A N 1
ATOM 800 C CA . VAL A 1 131 ? 10.243 29.269 35.042 1.00 21.18 100 VAL A CA 1
ATOM 801 C C . VAL A 1 131 ? 8.908 29.942 34.638 1.00 20.50 100 VAL A C 1
ATOM 802 O O . VAL A 1 131 ? 7.918 29.835 35.358 1.00 22.39 100 VAL A O 1
ATOM 806 N N . ILE A 1 132 ? 8.879 30.591 33.478 1.00 20.74 101 ILE A N 1
ATOM 807 C CA . ILE A 1 132 ? 7.684 31.332 33.042 1.00 24.78 101 ILE A CA 1
ATOM 808 C C . ILE A 1 132 ? 6.493 30.410 32.667 1.00 26.24 101 ILE A C 1
ATOM 809 O O . ILE A 1 132 ? 5.334 30.744 32.965 1.00 23.66 101 ILE A O 1
ATOM 814 N N . ASN A 1 133 ? 6.798 29.263 32.039 1.00 24.57 102 ASN A N 1
ATOM 815 C CA . ASN A 1 133 ? 5.809 28.240 31.746 1.00 26.36 102 ASN A CA 1
ATOM 816 C C . ASN A 1 133 ? 5.143 27.690 33.013 1.00 27.00 102 ASN A C 1
ATOM 817 O O . ASN A 1 133 ? 4.044 27.171 32.958 1.00 30.01 102 ASN A O 1
ATOM 822 N N . LYS A 1 134 ? 5.820 27.803 34.146 1.00 28.97 103 LYS A N 1
ATOM 823 C CA . LYS A 1 134 ? 5.253 27.374 35.419 1.00 29.52 103 LYS A CA 1
ATOM 824 C C . LYS A 1 134 ? 4.007 28.180 35.775 1.00 27.53 103 LYS A C 1
ATOM 825 O O . LYS A 1 134 ? 3.116 27.681 36.431 1.00 25.30 103 LYS A O 1
ATOM 831 N N . PHE A 1 135 ? 3.941 29.419 35.298 1.00 28.74 104 PHE A N 1
ATOM 832 C CA . PHE A 1 135 ? 2.930 30.361 35.737 1.00 27.52 104 PHE A CA 1
ATOM 833 C C . PHE A 1 135 ? 1.998 30.756 34.637 1.00 29.38 104 PHE A C 1
ATOM 834 O O . PHE A 1 135 ? 0.796 30.817 34.843 1.00 28.30 104 PHE A O 1
ATOM 842 N N . VAL A 1 136 ? 2.561 31.045 33.471 1.00 34.90 105 VAL A N 1
ATOM 843 C CA . VAL A 1 136 ? 1.815 31.596 32.340 1.00 36.17 105 VAL A CA 1
ATOM 844 C C . VAL A 1 136 ? 1.250 30.454 31.462 1.00 37.75 105 VAL A C 1
ATOM 845 O O . VAL A 1 136 ? 1.966 29.871 30.648 1.00 38.65 105 VAL A O 1
ATOM 849 N N . LYS A 1 137 ? -0.036 30.146 31.655 1.00 38.59 106 LYS A N 1
ATOM 850 C CA . LYS A 1 137 ? -0.662 28.951 31.073 1.00 39.64 106 LYS A CA 1
ATOM 851 C C . LYS A 1 137 ? -1.990 29.264 30.353 1.00 39.87 106 LYS A C 1
ATOM 852 O O . LYS A 1 137 ? -2.726 30.172 30.751 1.00 38.30 106 LYS A O 1
ATOM 856 N N . VAL B 1 32 ? 68.514 29.785 -14.586 1.00 34.46 1 VAL B N 1
ATOM 857 C CA . VAL B 1 32 ? 67.821 31.105 -14.721 1.00 34.00 1 VAL B CA 1
ATOM 858 C C . VAL B 1 32 ? 67.184 31.368 -16.108 1.00 31.05 1 VAL B C 1
ATOM 859 O O . VAL B 1 32 ? 67.469 30.703 -17.125 1.00 29.07 1 VAL B O 1
ATOM 863 N N . ILE B 1 33 ? 66.310 32.361 -16.097 1.00 25.89 2 ILE B N 1
ATOM 864 C CA . ILE B 1 33 ? 65.365 32.610 -17.139 1.00 25.90 2 ILE B CA 1
ATOM 865 C C . ILE B 1 33 ? 65.533 34.055 -17.632 1.00 27.75 2 ILE B C 1
ATOM 866 O O . ILE B 1 33 ? 66.318 34.822 -17.057 1.00 26.02 2 ILE B O 1
ATOM 871 N N . SER B 1 34 ? 64.794 34.421 -18.687 1.00 25.45 3 SER B N 1
ATOM 872 C CA . SER B 1 34 ? 64.814 35.777 -19.191 1.00 23.89 3 SER B CA 1
ATOM 873 C C . SER B 1 34 ? 64.116 36.822 -18.299 1.00 25.01 3 SER B C 1
ATOM 874 O O . SER B 1 34 ? 62.890 36.828 -18.152 1.00 24.41 3 SER B O 1
ATOM 877 N N . SER B 1 35 ? 64.913 37.735 -17.747 1.00 27.20 4 SER B N 1
ATOM 878 C CA . SER B 1 35 ? 64.379 38.893 -17.012 1.00 29.61 4 SER B CA 1
ATOM 879 C C . SER B 1 35 ? 63.440 39.770 -17.875 1.00 26.97 4 SER B C 1
ATOM 880 O O . SER B 1 35 ? 62.449 40.280 -17.394 1.00 26.76 4 SER B O 1
ATOM 883 N N . ASP B 1 36 ? 63.763 39.914 -19.152 1.00 29.82 5 ASP B N 1
ATOM 884 C CA . ASP B 1 36 ? 62.985 40.748 -20.086 1.00 29.01 5 ASP B CA 1
ATOM 885 C C . ASP B 1 36 ? 61.595 40.200 -20.355 1.00 28.45 5 ASP B C 1
ATOM 886 O O . ASP B 1 36 ? 60.623 40.959 -20.374 1.00 31.30 5 ASP B O 1
ATOM 891 N N . VAL B 1 37 ? 61.506 38.890 -20.592 1.00 27.58 6 VAL B N 1
ATOM 892 C CA . VAL B 1 37 ? 60.206 38.218 -20.788 1.00 29.10 6 VAL B CA 1
ATOM 893 C C . VAL B 1 37 ? 59.364 38.230 -19.508 1.00 28.10 6 VAL B C 1
ATOM 894 O O . VAL B 1 37 ? 58.210 38.663 -19.528 1.00 30.47 6 VAL B O 1
ATOM 898 N N . ILE B 1 38 ? 59.943 37.781 -18.398 1.00 27.91 7 ILE B N 1
ATOM 899 C CA . ILE B 1 38 ? 59.253 37.800 -17.115 1.00 28.79 7 ILE B CA 1
ATOM 900 C C . ILE B 1 38 ? 58.691 39.185 -16.712 1.00 29.40 7 ILE B C 1
ATOM 901 O O . ILE B 1 38 ? 57.621 39.271 -16.129 1.00 29.01 7 ILE B O 1
ATOM 906 N N . ARG B 1 39 ? 59.410 40.263 -17.027 1.00 29.82 8 ARG B N 1
ATOM 907 C CA . ARG B 1 39 ? 58.898 41.606 -16.768 1.00 31.01 8 ARG B CA 1
ATOM 908 C C . ARG B 1 39 ? 57.571 41.829 -17.492 1.00 29.34 8 ARG B C 1
ATOM 909 O O . ARG B 1 39 ? 56.647 42.405 -16.936 1.00 30.00 8 ARG B O 1
ATOM 911 N N . GLY B 1 40 ? 57.494 41.367 -18.740 1.00 28.51 9 GLY B N 1
ATOM 912 C CA . GLY B 1 40 ? 56.248 41.368 -19.491 1.00 24.52 9 GLY B CA 1
ATOM 913 C C . GLY B 1 40 ? 55.097 40.548 -18.912 1.00 24.20 9 GLY B C 1
ATOM 914 O O . GLY B 1 40 ? 53.937 40.794 -19.256 1.00 24.42 9 GLY B O 1
ATOM 915 N N . TYR B 1 41 ? 55.391 39.592 -18.027 1.00 24.00 10 TYR B N 1
ATOM 916 C CA . TYR B 1 41 ? 54.348 38.644 -17.568 1.00 24.19 10 TYR B CA 1
ATOM 917 C C . TYR B 1 41 ? 53.999 38.616 -16.090 1.00 22.91 10 TYR B C 1
ATOM 918 O O . TYR B 1 41 ? 53.111 37.877 -15.683 1.00 27.48 10 TYR B O 1
ATOM 927 N N . VAL B 1 42 ? 54.668 39.462 -15.309 1.00 23.92 11 VAL B N 1
ATOM 928 C CA . VAL B 1 42 ? 54.458 39.571 -13.870 1.00 23.89 11 VAL B CA 1
ATOM 929 C C . VAL B 1 42 ? 52.978 39.681 -13.548 1.00 23.50 11 VAL B C 1
ATOM 930 O O . VAL B 1 42 ? 52.425 38.841 -12.803 1.00 26.05 11 VAL B O 1
ATOM 934 N N . ASP B 1 43 ? 52.323 40.691 -14.126 1.00 24.90 12 ASP B N 1
ATOM 935 C CA . ASP B 1 43 ? 50.890 40.944 -13.872 1.00 24.74 12 ASP B CA 1
ATOM 936 C C . ASP B 1 43 ? 50.015 39.766 -14.256 1.00 23.13 12 ASP B C 1
ATOM 937 O O . ASP B 1 43 ? 49.076 39.409 -13.523 1.00 23.05 12 ASP B O 1
ATOM 942 N N . THR B 1 44 ? 50.314 39.180 -15.414 1.00 19.31 13 THR B N 1
ATOM 943 C CA . THR B 1 44 ? 49.579 38.026 -15.928 1.00 18.58 13 THR B CA 1
ATOM 944 C C . THR B 1 44 ? 49.741 36.806 -15.004 1.00 18.90 13 THR B C 1
ATOM 945 O O . THR B 1 44 ? 48.781 36.099 -14.762 1.00 21.39 13 THR B O 1
ATOM 949 N N . ILE B 1 45 ? 50.961 36.587 -14.493 1.00 18.52 14 ILE B N 1
ATOM 950 C CA . ILE B 1 45 ? 51.238 35.546 -13.489 1.00 19.49 14 ILE B CA 1
ATOM 951 C C . ILE B 1 45 ? 50.465 35.761 -12.156 1.00 20.65 14 ILE B C 1
ATOM 952 O O . ILE B 1 45 ? 49.958 34.825 -11.575 1.00 24.18 14 ILE B O 1
ATOM 957 N N . ILE B 1 46 ? 50.395 37.001 -11.683 1.00 22.97 15 ILE B N 1
ATOM 958 C CA . ILE B 1 46 ? 49.627 37.342 -10.480 1.00 23.07 15 ILE B CA 1
ATOM 959 C C . ILE B 1 46 ? 48.134 37.178 -10.696 1.00 23.72 15 ILE B C 1
ATOM 960 O O . ILE B 1 46 ? 47.443 36.649 -9.829 1.00 25.82 15 ILE B O 1
ATOM 965 N N . LEU B 1 47 ? 47.651 37.604 -11.863 1.00 21.82 16 LEU B N 1
ATOM 966 C CA . LEU B 1 47 ? 46.259 37.403 -12.261 1.00 19.46 16 LEU B CA 1
ATOM 967 C C . LEU B 1 47 ? 45.895 35.927 -12.369 1.00 22.08 16 LEU B C 1
ATOM 968 O O . LEU B 1 47 ? 44.795 35.504 -11.970 1.00 21.91 16 LEU B O 1
ATOM 973 N N . SER B 1 48 ? 46.826 35.155 -12.914 1.00 20.85 17 SER B N 1
ATOM 974 C CA . SER B 1 48 ? 46.669 33.728 -13.072 1.00 22.89 17 SER B CA 1
ATOM 975 C C . SER B 1 48 ? 46.418 33.029 -11.715 1.00 21.51 17 SER B C 1
ATOM 976 O O . SER B 1 48 ? 45.542 32.171 -11.601 1.00 19.12 17 SER B O 1
ATOM 979 N N . LEU B 1 49 ? 47.186 33.410 -10.700 1.00 18.96 18 LEU B N 1
ATOM 980 C CA . LEU B 1 49 ? 46.982 32.893 -9.350 1.00 20.89 18 LEU B CA 1
ATOM 981 C C . LEU B 1 49 ? 45.656 33.332 -8.724 1.00 22.56 18 LEU B C 1
ATOM 982 O O . LEU B 1 49 ? 45.017 32.551 -7.995 1.00 23.65 18 LEU B O 1
ATOM 987 N N . LEU B 1 50 ? 45.239 34.562 -9.029 1.00 21.29 19 LEU B N 1
ATOM 988 C CA . LEU B 1 50 ? 43.977 35.088 -8.528 1.00 23.01 19 LEU B CA 1
ATOM 989 C C . LEU B 1 50 ? 42.760 34.448 -9.189 1.00 26.14 19 LEU B C 1
ATOM 990 O O . LEU B 1 50 ? 41.684 34.398 -8.592 1.00 28.52 19 LEU B O 1
ATOM 995 N N . ILE B 1 51 ? 42.927 33.939 -10.411 1.00 26.82 20 ILE B N 1
ATOM 996 C CA . ILE B 1 51 ? 41.861 33.147 -11.052 1.00 25.38 20 ILE B CA 1
ATOM 997 C C . ILE B 1 51 ? 41.599 31.801 -10.30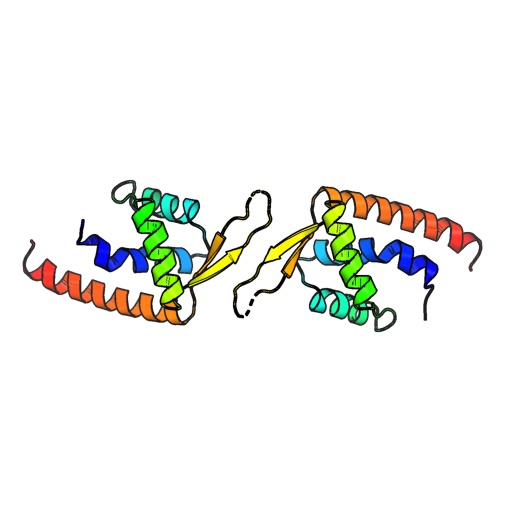9 1.00 26.11 20 ILE B C 1
ATOM 998 O O . ILE B 1 51 ? 40.457 31.315 -10.257 1.00 24.85 20 ILE B O 1
ATOM 1003 N N . GLU B 1 52 ? 42.657 31.219 -9.748 1.00 25.46 21 GLU B N 1
ATOM 1004 C CA . GLU B 1 52 ? 42.543 30.046 -8.897 1.00 28.03 21 GLU B CA 1
ATOM 1005 C C . GLU B 1 52 ? 41.839 30.361 -7.562 1.00 27.78 21 GLU B C 1
ATOM 1006 O O . GLU B 1 52 ? 41.002 29.601 -7.104 1.00 29.64 21 GLU B O 1
ATOM 1012 N N . GLY B 1 53 ? 42.205 31.475 -6.937 1.00 28.46 22 GLY B N 1
ATOM 1013 C CA . GLY B 1 53 ? 41.485 31.976 -5.777 1.00 26.27 22 GLY B CA 1
ATOM 1014 C C . GLY B 1 53 ? 42.045 33.286 -5.265 1.00 25.58 22 GLY B C 1
ATOM 1015 O O . GLY B 1 53 ? 43.218 33.603 -5.500 1.00 24.73 22 GLY B O 1
ATOM 1016 N N . ASP B 1 54 ? 41.193 34.047 -4.574 1.00 23.21 23 ASP B N 1
ATOM 1017 C CA . ASP B 1 54 ? 41.618 35.181 -3.759 1.00 25.31 23 ASP B CA 1
ATOM 1018 C C . ASP B 1 54 ? 42.897 34.852 -3.006 1.00 26.04 23 ASP B C 1
ATOM 1019 O O . ASP B 1 54 ? 43.073 33.741 -2.492 1.00 25.82 23 ASP B O 1
ATOM 1024 N N . SER B 1 55 ? 43.800 35.818 -2.949 1.00 26.03 24 SER B N 1
ATOM 1025 C CA . SER B 1 55 ? 45.071 35.587 -2.288 1.00 26.48 24 SER B CA 1
ATOM 1026 C C . SER B 1 55 ? 45.671 36.877 -1.741 1.00 25.15 24 SER B C 1
ATOM 1027 O O . SER B 1 55 ? 45.102 37.946 -1.889 1.00 26.17 24 SER B O 1
ATOM 1030 N N . TYR B 1 56 ? 46.825 36.759 -1.101 1.00 27.10 25 TYR B N 1
ATOM 1031 C CA . TYR B 1 56 ? 47.477 37.911 -0.498 1.00 28.82 25 TYR B CA 1
ATOM 1032 C C . TYR B 1 56 ? 48.963 37.874 -0.816 1.00 27.04 25 TYR B C 1
ATOM 1033 O O . TYR B 1 56 ? 49.470 36.850 -1.262 1.00 29.48 25 TYR B O 1
ATOM 1042 N N . GLY B 1 57 ? 49.650 38.989 -0.585 1.00 25.15 26 GLY B N 1
ATOM 1043 C CA . GLY B 1 57 ? 51.058 39.147 -0.965 1.00 25.13 26 GLY B CA 1
ATOM 1044 C C . GLY B 1 57 ? 51.993 37.971 -0.703 1.00 26.53 26 GLY B C 1
ATOM 1045 O O . GLY B 1 57 ? 52.604 37.439 -1.641 1.00 22.65 26 GLY B O 1
ATOM 1046 N N . TYR B 1 58 ? 52.129 37.554 0.560 1.00 26.96 27 TYR B N 1
ATOM 1047 C CA . TYR B 1 58 ? 53.049 36.454 0.852 1.00 27.31 27 TYR B CA 1
ATOM 1048 C C . TYR B 1 58 ? 52.680 35.113 0.222 1.00 25.00 27 TYR B C 1
ATOM 1049 O O . TYR B 1 58 ? 53.551 34.406 -0.290 1.00 30.22 27 TYR B O 1
ATOM 1058 N N . GLU B 1 59 ? 51.411 34.756 0.263 1.00 24.50 28 GLU B N 1
ATOM 1059 C CA . GLU B 1 59 ? 50.957 33.536 -0.398 1.00 24.09 28 GLU B CA 1
ATOM 1060 C C . GLU B 1 59 ? 51.246 33.532 -1.902 1.00 24.28 28 GLU B C 1
ATOM 1061 O O . GLU B 1 59 ? 51.623 32.506 -2.459 1.00 24.37 28 GLU B O 1
ATOM 1067 N N . ILE B 1 60 ? 51.059 34.681 -2.550 1.00 24.16 29 ILE B N 1
ATOM 1068 C CA . ILE B 1 60 ? 51.260 34.817 -4.006 1.00 23.82 29 ILE B CA 1
ATOM 1069 C C . ILE B 1 60 ? 52.716 34.579 -4.418 1.00 23.98 29 ILE B C 1
ATOM 1070 O O . ILE B 1 60 ? 52.984 33.774 -5.312 1.00 22.40 29 ILE B O 1
ATOM 1075 N N . SER B 1 61 ? 53.654 35.260 -3.748 1.00 26.20 30 SER B N 1
ATOM 1076 C CA . SER B 1 61 ? 55.095 35.085 -4.002 1.00 28.82 30 SER B CA 1
ATOM 1077 C C . SER B 1 61 ? 55.595 33.684 -3.630 1.00 28.42 30 SER B C 1
ATOM 1078 O O . SER B 1 61 ? 56.431 33.098 -4.332 1.00 27.48 30 SER B O 1
ATOM 1081 N N . LYS B 1 62 ? 55.094 33.160 -2.517 1.00 26.52 31 LYS B N 1
ATOM 1082 C CA . LYS B 1 62 ? 55.361 31.783 -2.157 1.00 27.03 31 LYS B CA 1
ATOM 1083 C C . LYS B 1 62 ? 54.902 30.854 -3.282 1.00 24.22 31 LYS B C 1
ATOM 1084 O O . LYS B 1 62 ? 55.637 29.964 -3.690 1.00 25.64 31 LYS B O 1
ATOM 1090 N N . ASN B 1 63 ? 53.695 31.079 -3.784 1.00 22.44 32 ASN B N 1
ATOM 1091 C CA . ASN B 1 63 ? 53.129 30.246 -4.842 1.00 24.47 32 ASN B CA 1
ATOM 1092 C C . ASN B 1 63 ? 53.901 30.340 -6.162 1.00 24.45 32 ASN B C 1
ATOM 1093 O O . ASN B 1 63 ? 54.124 29.323 -6.830 1.00 26.26 32 ASN B O 1
ATOM 1098 N N . ILE B 1 64 ? 54.317 31.556 -6.525 1.00 25.42 33 ILE B N 1
ATOM 1099 C CA . ILE B 1 64 ? 55.227 31.769 -7.670 1.00 21.76 33 ILE B CA 1
ATOM 1100 C C . ILE B 1 64 ? 56.523 30.934 -7.582 1.00 23.61 33 ILE B C 1
ATOM 1101 O O . ILE B 1 64 ? 56.836 30.224 -8.518 1.00 24.85 33 ILE B O 1
ATOM 1106 N N . ARG B 1 65 ? 57.263 31.004 -6.472 1.00 25.53 34 ARG B N 1
ATOM 1107 C CA . ARG B 1 65 ? 58.537 30.258 -6.395 1.00 30.70 34 ARG B CA 1
ATOM 1108 C C . ARG B 1 65 ? 58.369 28.743 -6.330 1.00 29.33 34 ARG B C 1
ATOM 1109 O O . ARG B 1 65 ? 59.175 28.020 -6.897 1.00 28.94 34 ARG B O 1
ATOM 1117 N N . ILE B 1 66 ? 57.317 28.275 -5.665 1.00 28.64 35 ILE B N 1
ATOM 1118 C CA . ILE B 1 66 ? 57.097 26.846 -5.491 1.00 29.66 35 ILE B CA 1
ATOM 1119 C C . ILE B 1 66 ? 56.687 26.203 -6.794 1.00 29.97 35 ILE B C 1
ATOM 1120 O O . ILE B 1 66 ? 57.225 25.152 -7.184 1.00 34.04 35 ILE B O 1
ATOM 1125 N N . LYS B 1 67 ? 55.742 26.844 -7.469 1.00 29.00 36 LYS B N 1
ATOM 1126 C CA . LYS B 1 67 ? 55.159 26.319 -8.690 1.00 29.53 36 LYS B CA 1
ATOM 1127 C C . LYS B 1 67 ? 56.103 26.441 -9.873 1.00 28.90 36 LYS B C 1
ATOM 1128 O O . LYS B 1 67 ? 55.858 25.852 -10.919 1.00 30.99 36 LYS B O 1
ATOM 1134 N N . THR B 1 68 ? 57.165 27.232 -9.733 1.00 29.53 37 THR B N 1
ATOM 1135 C CA . THR B 1 68 ? 58.150 27.344 -10.814 1.00 30.59 37 THR B CA 1
ATOM 1136 C C . THR B 1 68 ? 59.347 26.458 -10.519 1.00 29.51 37 THR B C 1
ATOM 1137 O O . THR B 1 68 ? 60.326 26.449 -11.266 1.00 30.78 37 THR B O 1
ATOM 1141 N N . ASP B 1 69 ? 59.239 25.708 -9.427 1.00 28.74 38 ASP B N 1
ATOM 1142 C CA . ASP B 1 69 ? 60.292 24.829 -8.960 1.00 30.36 38 ASP B CA 1
ATOM 1143 C C . ASP B 1 69 ? 61.540 25.651 -8.541 1.00 30.66 38 ASP B C 1
ATOM 1144 O O . ASP B 1 69 ? 62.681 25.226 -8.735 1.00 31.96 38 ASP B O 1
ATOM 1149 N N . GLU B 1 70 ? 61.295 26.827 -7.961 1.00 31.48 39 GLU B N 1
ATOM 1150 C CA . GLU B 1 70 ? 62.357 27.768 -7.544 1.00 31.77 39 GLU B CA 1
ATOM 1151 C C . GLU B 1 70 ? 63.015 28.548 -8.692 1.00 29.23 39 GLU B C 1
ATOM 1152 O O . GLU B 1 70 ? 63.950 29.291 -8.464 1.00 29.71 39 GLU B O 1
ATOM 1158 N N . LEU B 1 71 ? 62.524 28.378 -9.920 1.00 28.78 40 LEU B N 1
ATOM 1159 C CA . LEU B 1 71 ? 63.101 29.069 -11.081 1.00 25.07 40 LEU B CA 1
ATOM 1160 C C . LEU B 1 71 ? 62.770 30.549 -11.078 1.00 26.06 40 LEU B C 1
ATOM 1161 O O . LEU B 1 71 ? 63.538 31.349 -11.574 1.00 25.30 40 LEU B O 1
ATOM 1166 N N . TYR B 1 72 ? 61.631 30.925 -10.507 1.00 28.03 41 TYR B N 1
ATOM 1167 C CA . TYR B 1 72 ? 61.316 32.340 -10.414 1.00 28.10 41 TYR B CA 1
ATOM 1168 C C . TYR B 1 72 ? 60.873 32.714 -9.012 1.00 28.87 41 TYR B C 1
ATOM 1169 O O . TYR B 1 72 ? 59.838 32.255 -8.519 1.00 29.38 41 TYR B O 1
ATOM 1178 N N . VAL B 1 73 ? 61.710 33.519 -8.359 1.00 29.97 42 VAL B N 1
ATOM 1179 C CA . VAL B 1 73 ? 61.361 34.119 -7.097 1.00 31.92 42 VAL B CA 1
ATOM 1180 C C . VAL B 1 73 ? 61.167 35.615 -7.324 1.00 31.61 42 VAL B C 1
ATOM 1181 O O . VAL B 1 73 ? 62.043 36.294 -7.847 1.00 33.64 42 VAL B O 1
ATOM 1185 N N . ILE B 1 74 ? 59.994 36.115 -6.971 1.00 30.97 43 ILE B N 1
ATOM 1186 C CA . ILE B 1 74 ? 59.671 37.510 -7.217 1.00 32.04 43 ILE B CA 1
ATOM 1187 C C . ILE B 1 74 ? 60.123 38.400 -6.044 1.00 32.95 43 ILE B C 1
ATOM 1188 O O . ILE B 1 74 ? 59.984 38.007 -4.879 1.00 33.49 43 ILE B O 1
ATOM 1193 N N . LYS B 1 75 ? 60.696 39.569 -6.374 1.00 34.53 44 LYS B N 1
ATOM 1194 C CA . LYS B 1 75 ? 61.076 40.618 -5.402 1.00 36.74 44 LYS B CA 1
ATOM 1195 C C . LYS B 1 75 ? 59.818 41.227 -4.785 1.00 36.96 44 LYS B C 1
ATOM 1196 O O . LYS B 1 75 ? 58.812 41.419 -5.489 1.00 37.19 44 LYS B O 1
ATOM 1202 N N . GLU B 1 76 ? 59.877 41.555 -3.492 1.00 36.41 45 GLU B N 1
ATOM 1203 C CA . GLU B 1 76 ? 58.788 42.291 -2.823 1.00 40.18 45 GLU B CA 1
ATOM 1204 C C . GLU B 1 76 ? 58.392 43.597 -3.514 1.00 36.06 45 GLU B C 1
ATOM 1205 O O . GLU B 1 76 ? 57.209 43.870 -3.652 1.00 35.22 45 GLU B O 1
ATOM 1211 N N . THR B 1 77 ? 59.376 44.401 -3.932 1.00 37.10 46 THR B N 1
ATOM 1212 C CA . THR B 1 77 ? 59.103 45.671 -4.625 1.00 38.01 46 THR B CA 1
ATOM 1213 C C . THR B 1 77 ? 58.405 45.445 -5.965 1.00 35.96 46 THR B C 1
ATOM 1214 O O . THR B 1 77 ? 57.456 46.156 -6.300 1.00 36.28 46 THR B O 1
ATOM 1218 N N . THR B 1 78 ? 58.874 44.449 -6.716 1.00 35.12 47 THR B N 1
ATOM 1219 C CA . THR B 1 78 ? 58.198 43.996 -7.948 1.00 35.12 47 THR B CA 1
ATOM 1220 C C . THR B 1 78 ? 56.752 43.576 -7.706 1.00 32.16 47 THR B C 1
ATOM 1221 O O . THR B 1 78 ? 55.848 43.987 -8.430 1.00 32.62 47 THR B O 1
ATOM 1225 N N . LEU B 1 79 ? 56.541 42.778 -6.662 1.00 33.09 48 LEU B N 1
ATOM 1226 C CA . LEU B 1 79 ? 55.218 42.261 -6.353 1.00 32.81 48 LEU B CA 1
ATOM 1227 C C . LEU B 1 79 ? 54.270 43.371 -5.916 1.00 32.11 48 LEU B C 1
ATOM 1228 O O . LEU B 1 79 ? 53.144 43.486 -6.430 1.00 29.25 48 LEU B O 1
ATOM 1233 N N . TYR B 1 80 ? 54.721 44.203 -4.978 1.00 32.63 49 TYR B N 1
ATOM 1234 C CA . TYR B 1 80 ? 53.831 45.207 -4.395 1.00 34.29 49 TYR B CA 1
ATOM 1235 C C . TYR B 1 80 ? 53.553 46.427 -5.283 1.00 33.43 49 TYR B C 1
ATOM 1236 O O . TYR B 1 80 ? 52.484 47.041 -5.169 1.00 34.29 49 TYR B O 1
ATOM 1245 N N . SER B 1 81 ? 54.456 46.749 -6.205 1.00 29.96 50 SER B N 1
ATOM 1246 C CA . SER B 1 81 ? 54.079 47.740 -7.236 1.00 30.81 50 SER B CA 1
ATOM 1247 C C . SER B 1 81 ? 53.168 47.159 -8.325 1.00 28.31 50 SER B C 1
ATOM 1248 O O . SER B 1 81 ? 52.426 47.896 -8.988 1.00 28.57 50 SER B O 1
ATOM 1251 N N . ALA B 1 82 ? 53.212 45.833 -8.500 1.00 29.82 51 ALA B N 1
ATOM 1252 C CA . ALA B 1 82 ? 52.300 45.150 -9.425 1.00 26.04 51 ALA B CA 1
ATOM 1253 C C . ALA B 1 82 ? 50.851 45.173 -8.916 1.00 26.11 51 ALA B C 1
ATOM 1254 O O . ALA B 1 82 ? 49.922 45.473 -9.681 1.00 27.49 51 ALA B O 1
ATOM 1256 N N . PHE B 1 83 ? 50.655 44.867 -7.631 1.00 24.64 52 PHE B N 1
ATOM 1257 C CA . PHE B 1 83 ? 49.329 44.983 -6.998 1.00 24.60 52 PHE B CA 1
ATOM 1258 C C . PHE B 1 83 ? 48.752 46.380 -7.196 1.00 27.13 52 PHE B C 1
ATOM 1259 O O . PHE B 1 83 ? 47.576 46.538 -7.580 1.00 24.49 52 PHE B O 1
ATOM 1267 N N . ALA B 1 84 ? 49.597 47.385 -6.925 1.00 28.12 53 ALA B N 1
ATOM 1268 C CA . ALA B 1 84 ? 49.217 48.789 -7.027 1.00 30.71 53 ALA B CA 1
ATOM 1269 C C . ALA B 1 84 ? 48.730 49.105 -8.442 1.00 30.54 53 ALA B C 1
ATOM 1270 O O . ALA B 1 84 ? 47.623 49.605 -8.607 1.00 30.83 53 ALA B O 1
ATOM 1272 N N . ARG B 1 85 ? 49.565 48.777 -9.443 1.00 30.33 54 ARG B N 1
ATOM 1273 C CA . ARG B 1 85 ? 49.236 48.890 -10.879 1.00 28.09 54 ARG B CA 1
ATOM 1274 C C . ARG B 1 85 ? 48.002 48.091 -11.282 1.00 28.65 54 ARG B C 1
ATOM 1275 O O . ARG B 1 85 ? 47.155 48.596 -12.007 1.00 30.02 54 ARG B O 1
ATOM 1289 N N . LEU B 1 86 ? 47.913 46.842 -10.827 1.00 29.00 55 LEU B N 1
ATOM 1290 C CA . LEU B 1 86 ? 46.756 45.993 -11.147 1.00 28.43 55 LEU B CA 1
ATOM 1291 C C . LEU B 1 86 ? 45.447 46.581 -10.608 1.00 29.75 55 LEU B C 1
ATOM 1292 O O . LEU B 1 86 ? 44.406 46.517 -11.278 1.00 31.22 55 LEU B O 1
ATOM 1297 N N . GLU B 1 87 ? 45.509 47.141 -9.398 1.00 29.39 56 GLU B N 1
ATOM 1298 C CA . GLU B 1 87 ? 44.370 47.829 -8.798 1.00 32.84 56 GLU B CA 1
ATOM 1299 C C . GLU B 1 87 ? 43.993 49.129 -9.501 1.00 35.89 56 GLU B C 1
ATOM 1300 O O . GLU B 1 87 ? 42.826 49.317 -9.884 1.00 34.63 56 GLU B O 1
ATOM 1306 N N . LYS B 1 88 ? 44.976 50.016 -9.666 1.00 37.96 57 LYS B N 1
ATOM 1307 C CA . LYS B 1 88 ? 44.780 51.274 -10.372 1.00 41.78 57 LYS B CA 1
ATOM 1308 C C . LYS B 1 88 ? 44.075 51.028 -11.718 1.00 41.57 57 LYS B C 1
ATOM 1309 O O . LYS B 1 88 ? 43.085 51.704 -12.051 1.00 39.52 57 LYS B O 1
ATOM 1315 N N . ASN B 1 89 ? 44.586 50.037 -12.463 1.00 39.87 58 ASN B N 1
ATOM 1316 C CA . ASN B 1 89 ? 44.049 49.643 -13.762 1.00 33.72 58 ASN B CA 1
ATOM 1317 C C . ASN B 1 89 ? 42.660 49.023 -13.662 1.00 32.45 58 ASN B C 1
ATOM 1318 O O . ASN B 1 89 ? 41.949 48.924 -14.669 1.00 33.50 58 ASN B O 1
ATOM 1323 N N . GLY B 1 90 ? 42.279 48.588 -12.462 1.00 30.13 59 GLY B N 1
ATOM 1324 C CA . GLY B 1 90 ? 40.971 47.940 -12.249 1.00 31.86 59 GLY B CA 1
ATOM 1325 C C . GLY B 1 90 ? 40.897 46.444 -12.587 1.00 30.95 59 GLY B C 1
ATOM 1326 O O . GLY B 1 90 ? 39.831 45.927 -12.992 1.00 25.82 59 GLY B O 1
ATOM 1327 N N . TYR B 1 91 ? 42.018 45.741 -12.406 1.00 31.72 60 TYR B N 1
ATOM 1328 C CA . TYR B 1 91 ? 42.094 44.314 -12.766 1.00 29.33 60 TYR B CA 1
ATOM 1329 C C . TYR B 1 91 ? 41.925 43.411 -11.560 1.00 27.52 60 TYR B C 1
ATOM 1330 O O . TYR B 1 91 ? 41.646 42.213 -11.697 1.00 29.33 60 TYR B O 1
ATOM 1339 N N . ILE B 1 92 ? 42.129 43.990 -10.376 1.00 25.62 61 ILE B N 1
ATOM 1340 C CA . ILE B 1 92 ? 41.945 43.299 -9.108 1.00 22.90 61 ILE B CA 1
ATOM 1341 C C . ILE B 1 92 ? 41.367 44.289 -8.118 1.00 25.63 61 ILE B C 1
ATOM 1342 O O . ILE B 1 92 ? 41.583 45.511 -8.256 1.00 23.24 61 ILE B O 1
ATOM 1347 N N . LYS B 1 93 ? 40.673 43.762 -7.100 1.00 24.67 62 LYS B N 1
ATOM 1348 C CA . LYS B 1 93 ? 40.225 44.570 -5.969 1.00 23.67 62 LYS B CA 1
ATOM 1349 C C . LYS B 1 93 ? 40.723 44.053 -4.618 1.00 24.20 62 LYS B C 1
ATOM 1350 O O . LYS B 1 93 ? 40.697 42.853 -4.351 1.00 24.71 62 LYS B O 1
ATOM 1356 N N . SER B 1 94 ? 41.156 44.975 -3.772 1.00 22.14 63 SER B N 1
ATOM 1357 C CA . SER B 1 94 ? 41.540 44.671 -2.413 1.00 24.44 63 SER B CA 1
ATOM 1358 C C . SER B 1 94 ? 40.323 44.510 -1.518 1.00 25.36 63 SER B C 1
ATOM 1359 O O . SER B 1 94 ? 39.250 45.082 -1.757 1.00 25.49 63 SER B O 1
ATOM 1362 N N . TYR B 1 95 ? 40.505 43.720 -0.478 1.00 25.05 64 TYR B N 1
ATOM 1363 C CA . TYR B 1 95 ? 39.580 43.691 0.623 1.00 24.27 64 TYR B CA 1
ATOM 1364 C C . TYR B 1 95 ? 40.350 43.290 1.849 1.00 24.61 64 TYR B C 1
ATOM 1365 O O . TYR B 1 95 ? 41.552 42.991 1.745 1.00 25.33 64 TYR B O 1
ATOM 1374 N N . TYR B 1 96 ? 39.681 43.308 3.004 1.00 24.17 65 TYR B N 1
ATOM 1375 C CA . TYR B 1 96 ? 40.353 43.201 4.295 1.00 25.22 65 TYR B CA 1
ATOM 1376 C C . TYR B 1 96 ? 39.826 42.084 5.171 1.00 25.17 65 TYR B C 1
ATOM 1377 O O . TYR B 1 96 ? 38.622 42.021 5.444 1.00 25.66 65 TYR B O 1
ATOM 1386 N N . GLY B 1 97 ? 40.745 41.220 5.626 1.00 24.25 66 GLY B N 1
ATOM 1387 C CA . GLY B 1 97 ? 40.445 40.181 6.636 1.00 24.39 66 GLY B CA 1
ATOM 1388 C C . GLY B 1 97 ? 40.213 40.783 8.031 1.00 23.38 66 GLY B C 1
ATOM 1389 O O . GLY B 1 97 ? 40.200 42.008 8.189 1.00 14.83 66 GLY B O 1
ATOM 1390 N N . GLU B 1 98 ? 40.025 39.922 9.032 1.00 26.52 67 GLU B N 1
ATOM 1391 C CA . GLU B 1 98 ? 39.750 40.368 10.406 1.00 33.29 67 GLU B CA 1
ATOM 1392 C C . GLU B 1 98 ? 40.951 41.025 11.063 1.00 35.45 67 GLU B C 1
ATOM 1393 O O . GLU B 1 98 ? 42.108 40.673 10.778 1.00 36.14 67 GLU B O 1
ATOM 1399 N N . GLU B 1 99 ? 40.660 41.963 11.961 1.00 37.59 68 GLU B N 1
ATOM 1400 C CA . GLU B 1 99 ? 41.680 42.655 12.718 1.00 43.46 68 GLU B CA 1
ATOM 1401 C C . GLU B 1 99 ? 42.360 41.707 13.674 1.00 46.51 68 GLU B C 1
ATOM 1402 O O . GLU B 1 99 ? 41.695 40.910 14.363 1.00 46.46 68 GLU B O 1
ATOM 1408 N N . THR B 1 100 ? 43.692 41.779 13.684 1.00 49.43 69 THR B N 1
ATOM 1409 C CA . THR B 1 100 ? 44.533 40.977 14.588 1.00 51.95 69 THR B CA 1
ATOM 1410 C C . THR B 1 100 ? 45.966 41.525 14.680 1.00 51.70 69 THR B C 1
ATOM 1411 O O . THR B 1 100 ? 46.387 42.345 13.851 1.00 51.43 69 THR B O 1
ATOM 1415 N N . ARG B 1 104 ? 44.963 43.557 10.306 1.00 31.77 73 ARG B N 1
ATOM 1416 C CA . ARG B 1 104 ? 44.220 43.280 9.027 1.00 33.72 73 ARG B CA 1
ATOM 1417 C C . ARG B 1 104 ? 45.070 42.960 7.776 1.00 33.58 73 ARG B C 1
ATOM 1418 O O . ARG B 1 104 ? 45.874 43.787 7.321 1.00 35.77 73 ARG B O 1
ATOM 1426 N N . ARG B 1 105 ? 44.835 41.781 7.199 1.00 32.07 74 ARG B N 1
ATOM 1427 C CA . ARG B 1 105 ? 45.497 41.362 5.954 1.00 27.96 74 ARG B CA 1
ATOM 1428 C C . ARG B 1 105 ? 44.769 41.899 4.718 1.00 26.84 74 ARG B C 1
ATOM 1429 O O . ARG B 1 105 ? 43.542 41.913 4.678 1.00 27.95 74 ARG B O 1
ATOM 1437 N N . THR B 1 106 ? 45.531 42.339 3.715 1.00 25.81 75 THR B N 1
ATOM 1438 C CA . THR B 1 106 ? 44.963 42.750 2.439 1.00 28.29 75 THR B CA 1
ATOM 1439 C C . THR B 1 106 ? 44.919 41.564 1.477 1.00 27.97 75 THR B C 1
ATOM 1440 O O . THR B 1 106 ? 45.955 40.965 1.171 1.00 27.07 75 THR B O 1
ATOM 1444 N N . TYR B 1 107 ? 43.702 41.230 1.039 1.00 25.96 76 TYR B N 1
ATOM 1445 C CA . TYR B 1 107 ? 43.457 40.179 0.055 1.00 26.21 76 TYR B CA 1
ATOM 1446 C C . TYR B 1 107 ? 43.117 40.818 -1.298 1.00 25.64 76 TYR B C 1
ATOM 1447 O O . TYR B 1 107 ? 42.614 41.951 -1.362 1.00 21.04 76 TYR B O 1
ATOM 1456 N N . TYR B 1 108 ? 43.380 40.099 -2.381 1.00 24.01 77 TYR B N 1
ATOM 1457 C CA . TYR B 1 108 ? 42.953 40.583 -3.685 1.00 25.34 77 TYR B CA 1
ATOM 1458 C C . TYR B 1 108 ? 42.060 39.562 -4.351 1.00 25.48 77 TYR B C 1
ATOM 1459 O O . TYR B 1 108 ? 42.225 38.365 -4.153 1.00 25.07 77 TYR B O 1
ATOM 1468 N N . ARG B 1 109 ? 41.106 40.066 -5.123 1.00 23.58 78 ARG B N 1
ATOM 1469 C CA . ARG B 1 109 ? 40.240 39.265 -5.959 1.00 28.68 78 ARG B CA 1
ATOM 1470 C C . ARG B 1 109 ? 40.331 39.818 -7.380 1.00 26.06 78 ARG B C 1
ATOM 1471 O O . ARG B 1 109 ? 40.352 41.029 -7.568 1.00 23.50 78 ARG B O 1
ATOM 1479 N N . ILE B 1 110 ? 40.390 38.927 -8.372 1.00 24.49 79 ILE B N 1
ATOM 1480 C CA . ILE B 1 110 ? 40.440 39.359 -9.772 1.00 26.45 79 ILE B CA 1
ATOM 1481 C C . ILE B 1 110 ? 39.066 39.924 -10.273 1.00 27.77 79 ILE B C 1
ATOM 1482 O O . ILE B 1 110 ? 38.006 39.410 -9.907 1.00 26.29 79 ILE B O 1
ATOM 1487 N N . THR B 1 111 ? 39.105 40.992 -11.077 1.00 29.74 80 THR B N 1
ATOM 1488 C CA . THR B 1 111 ? 37.878 41.580 -11.679 1.00 30.80 80 THR B CA 1
ATOM 1489 C C . THR B 1 111 ? 37.599 41.024 -13.098 1.00 32.56 80 THR B C 1
ATOM 1490 O O . THR B 1 111 ? 38.508 40.501 -13.751 1.00 32.21 80 THR B O 1
ATOM 1494 N N . PRO B 1 112 ? 36.331 41.098 -13.568 1.00 36.16 81 PRO B N 1
ATOM 1495 C CA . PRO B 1 112 ? 36.040 40.748 -14.974 1.00 35.61 81 PRO B CA 1
ATOM 1496 C C . PRO B 1 112 ? 36.973 41.418 -15.984 1.00 35.02 81 PRO B C 1
ATOM 1497 O O . PRO B 1 112 ? 37.309 40.814 -17.000 1.00 39.44 81 PRO B O 1
ATOM 1501 N N . GLU B 1 113 ? 37.375 42.650 -15.696 1.00 34.74 82 GLU B N 1
ATOM 1502 C CA . GLU B 1 113 ? 38.271 43.427 -16.557 1.00 34.55 82 GLU B CA 1
ATOM 1503 C C . GLU B 1 113 ? 39.700 42.879 -16.493 1.00 36.23 82 GLU B C 1
ATOM 1504 O O . GLU B 1 113 ? 40.478 43.009 -17.452 1.00 38.02 82 GLU B O 1
ATOM 1514 N N . GLY B 1 114 ? 40.022 42.252 -15.360 1.00 34.57 83 GLY B N 1
ATOM 1515 C CA . GLY B 1 114 ? 41.306 41.621 -15.134 1.00 32.35 83 GLY B CA 1
ATOM 1516 C C . GLY B 1 114 ? 41.400 40.273 -15.787 1.00 31.29 83 GLY B C 1
ATOM 1517 O O . GLY B 1 114 ? 42.477 39.848 -16.162 1.00 32.24 83 GLY B O 1
ATOM 1518 N N . ILE B 1 115 ? 40.263 39.589 -15.905 1.00 34.29 84 ILE B N 1
ATOM 1519 C CA . ILE B 1 115 ? 40.188 38.289 -16.589 1.00 33.12 84 ILE B CA 1
ATOM 1520 C C . ILE B 1 115 ? 40.401 38.479 -18.096 1.00 33.03 84 ILE B C 1
ATOM 1521 O O . ILE B 1 115 ? 41.047 37.663 -18.743 1.00 31.79 84 ILE B O 1
ATOM 1526 N N . LYS B 1 116 ? 39.860 39.577 -18.624 1.00 33.55 85 LYS B N 1
ATOM 1527 C CA . LYS B 1 116 ? 39.987 39.940 -20.026 1.00 35.10 85 LYS B CA 1
ATOM 1528 C C . LYS B 1 116 ? 41.404 40.397 -20.392 1.00 34.47 85 LYS B C 1
ATOM 1529 O O . LYS B 1 116 ? 41.906 40.076 -21.481 1.00 34.50 85 LYS B O 1
ATOM 1531 N N . TYR B 1 117 ? 42.045 41.152 -19.499 1.00 32.21 86 TYR B N 1
ATOM 1532 C CA . TYR B 1 117 ? 43.454 41.485 -19.675 1.00 30.39 86 TYR B CA 1
ATOM 1533 C C . TYR B 1 117 ? 44.324 40.218 -19.683 1.00 32.55 86 TYR B C 1
ATOM 1534 O O . TYR B 1 117 ? 45.272 40.101 -20.484 1.00 31.20 86 TYR B O 1
ATOM 1543 N N . TYR B 1 118 ? 44.004 39.285 -18.786 1.00 32.24 87 TYR B N 1
ATOM 1544 C CA . TYR B 1 118 ? 44.700 38.009 -18.702 1.00 31.65 87 TYR B CA 1
ATOM 1545 C C . TYR B 1 118 ? 44.599 37.230 -20.024 1.00 33.67 87 TYR B C 1
ATOM 1546 O O . TYR B 1 118 ? 45.605 36.693 -20.520 1.00 32.91 87 TYR B O 1
ATOM 1555 N N . LYS B 1 119 ? 43.392 37.173 -20.596 1.00 34.50 88 LYS B N 1
ATOM 1556 C CA . LYS B 1 119 ? 43.170 36.399 -21.837 1.00 36.45 88 LYS B CA 1
ATOM 1557 C C . LYS B 1 119 ? 43.902 37.001 -23.045 1.00 34.12 88 LYS B C 1
ATOM 1558 O O . LYS B 1 119 ? 44.424 36.262 -23.893 1.00 32.74 88 LYS B O 1
ATOM 1564 N N . GLN B 1 120 ? 43.941 38.334 -23.101 1.00 30.13 89 GLN B N 1
ATOM 1565 C CA . GLN B 1 120 ? 44.708 39.065 -24.100 1.00 34.52 89 GLN B CA 1
ATOM 1566 C C . GLN B 1 120 ? 46.203 38.739 -23.994 1.00 32.73 89 GLN B C 1
ATOM 1567 O O . GLN B 1 120 ? 46.871 38.473 -24.998 1.00 27.53 89 GLN B O 1
ATOM 1573 N N . LYS B 1 121 ? 46.720 38.769 -22.765 1.00 31.13 90 LYS B N 1
ATOM 1574 C CA . LYS B 1 121 ? 48.131 38.494 -22.517 1.00 29.76 90 LYS B CA 1
ATOM 1575 C C . LYS B 1 121 ? 48.477 37.029 -22.772 1.00 27.94 90 LYS B C 1
ATOM 1576 O O . LYS B 1 121 ? 49.590 36.718 -23.178 1.00 26.52 90 LYS B O 1
ATOM 1582 N N . CYS B 1 122 ? 47.512 36.136 -22.549 1.00 29.01 91 CYS B N 1
ATOM 1583 C CA . CYS B 1 122 ? 47.669 34.727 -22.921 1.00 31.02 91 CYS B CA 1
ATOM 1584 C C . CYS B 1 122 ? 47.841 34.575 -24.457 1.00 33.03 91 CYS B C 1
ATOM 1585 O O . CYS B 1 122 ? 48.799 33.968 -24.928 1.00 33.97 91 CYS B O 1
ATOM 1588 N N . GLU B 1 123 ? 46.932 35.166 -25.221 1.00 34.93 92 GLU B N 1
ATOM 1589 C CA . GLU B 1 123 ? 47.051 35.184 -26.670 1.00 36.51 92 GLU B CA 1
ATOM 1590 C C . GLU B 1 123 ? 48.360 35.807 -27.136 1.00 34.80 92 GLU B C 1
ATOM 1591 O O . GLU B 1 123 ? 48.998 35.306 -28.050 1.00 36.51 92 GLU B O 1
ATOM 1597 N N . GLU B 1 124 ? 48.770 36.881 -26.479 1.00 32.58 93 GLU B N 1
ATOM 1598 C CA . GLU B 1 124 ? 50.030 37.522 -26.770 1.00 31.76 93 GLU B CA 1
ATOM 1599 C C . GLU B 1 124 ? 51.228 36.583 -26.544 1.00 32.31 93 GLU B C 1
ATOM 1600 O O . GLU B 1 124 ? 52.166 36.568 -27.351 1.00 32.45 93 GLU B O 1
ATOM 1606 N N . TRP B 1 125 ? 51.185 35.824 -25.440 1.00 27.92 94 TRP B N 1
ATOM 1607 C CA . TRP B 1 125 ? 52.228 34.859 -25.072 1.00 24.79 94 TRP B CA 1
ATOM 1608 C C . TRP B 1 125 ? 52.346 33.744 -26.098 1.00 25.10 94 TRP B C 1
ATOM 1609 O O . TRP B 1 125 ? 53.444 33.273 -26.389 1.00 23.65 94 TRP B O 1
ATOM 1620 N N . GLU B 1 126 ? 51.205 33.327 -26.638 1.00 28.26 95 GLU B N 1
ATOM 1621 C CA . GLU B 1 126 ? 51.157 32.297 -27.664 1.00 32.15 95 GLU B CA 1
ATOM 1622 C C . GLU B 1 126 ? 51.854 32.774 -28.966 1.00 33.26 95 GLU B C 1
ATOM 1623 O O . GLU B 1 126 ? 52.715 32.072 -29.522 1.00 34.65 95 GLU B O 1
ATOM 1629 N N . LEU B 1 127 ? 51.495 33.976 -29.418 1.00 32.92 96 LEU B N 1
ATOM 1630 C CA . LEU B 1 127 ? 52.195 34.652 -30.527 1.00 33.55 96 LEU B CA 1
ATOM 1631 C C . LEU B 1 127 ? 53.682 34.915 -30.279 1.00 26.41 96 LEU B C 1
ATOM 1632 O O . LEU B 1 127 ? 54.498 34.664 -31.143 1.00 28.77 96 LEU B O 1
ATOM 1637 N N . THR B 1 128 ? 54.019 35.430 -29.107 1.00 24.49 97 THR B N 1
ATOM 1638 C CA . THR B 1 128 ? 55.415 35.591 -28.703 1.00 25.03 97 THR B CA 1
ATOM 1639 C C . THR B 1 128 ? 56.198 34.268 -28.799 1.00 23.83 97 THR B C 1
ATOM 1640 O O . THR B 1 128 ? 57.242 34.216 -29.451 1.00 25.43 97 THR B O 1
ATOM 1644 N N . LYS B 1 129 ? 55.689 33.214 -28.163 1.00 23.49 98 LYS B N 1
ATOM 1645 C CA . LYS B 1 129 ? 56.262 31.870 -28.325 1.00 28.32 98 LYS B CA 1
ATOM 1646 C C . LYS B 1 129 ? 56.444 31.434 -29.792 1.00 28.26 98 LYS B C 1
ATOM 1647 O O . LYS B 1 129 ? 57.518 30.996 -30.176 1.00 30.76 98 LYS B O 1
ATOM 1653 N N . LYS B 1 130 ? 55.393 31.548 -30.594 1.00 28.90 99 LYS B N 1
ATOM 1654 C CA . LYS B 1 130 ? 55.457 31.183 -32.011 1.00 29.97 99 LYS B CA 1
ATOM 1655 C C . LYS B 1 130 ? 56.590 31.900 -32.746 1.00 28.58 99 LYS B C 1
ATOM 1656 O O . LYS B 1 130 ? 57.325 31.281 -33.513 1.00 30.02 99 LYS B O 1
ATOM 1660 N N . VAL B 1 131 ? 56.720 33.204 -32.507 1.00 30.33 100 VAL B N 1
ATOM 1661 C CA . VAL B 1 131 ? 57.814 34.022 -33.070 1.00 26.98 100 VAL B CA 1
ATOM 1662 C C . VAL B 1 131 ? 59.191 33.516 -32.644 1.00 25.66 100 VAL B C 1
ATOM 1663 O O . VAL B 1 131 ? 60.067 33.298 -33.483 1.00 24.64 100 VAL B O 1
ATOM 1667 N N . ILE B 1 132 ? 59.385 33.289 -31.353 1.00 22.50 101 ILE B N 1
ATOM 1668 C CA . ILE B 1 132 ? 60.728 33.000 -30.882 1.00 20.59 101 ILE B CA 1
ATOM 1669 C C . ILE B 1 132 ? 61.159 31.551 -31.164 1.00 21.61 101 ILE B C 1
ATOM 1670 O O . ILE B 1 132 ? 62.312 31.309 -31.530 1.00 22.23 101 ILE B O 1
ATOM 1675 N N . ASN B 1 133 ? 60.234 30.604 -31.033 1.00 22.52 102 ASN B N 1
ATOM 1676 C CA . ASN B 1 133 ? 60.480 29.207 -31.442 1.00 25.17 102 ASN B CA 1
ATOM 1677 C C . ASN B 1 133 ? 60.958 29.015 -32.896 1.00 24.75 102 ASN B C 1
ATOM 1678 O O . ASN B 1 133 ? 61.584 28.015 -33.200 1.00 24.95 102 ASN B O 1
ATOM 1683 N N . LYS B 1 134 ? 60.634 29.956 -33.783 1.00 26.41 103 LYS B N 1
ATOM 1684 C CA . LYS B 1 134 ? 61.158 29.938 -35.171 1.00 29.11 103 LYS B CA 1
ATOM 1685 C C . LYS B 1 134 ? 62.675 30.063 -35.225 1.00 28.71 103 LYS B C 1
ATOM 1686 O O . LYS B 1 134 ? 63.315 29.481 -36.076 1.00 30.23 103 LYS B O 1
ATOM 1692 N N . PHE B 1 135 ? 63.245 30.833 -34.303 1.00 28.12 104 PHE B N 1
ATOM 1693 C CA . PHE B 1 135 ? 64.660 31.168 -34.357 1.00 27.37 104 PHE B CA 1
ATOM 1694 C C . PHE B 1 135 ? 65.474 30.438 -33.305 1.00 29.83 104 PHE B C 1
ATOM 1695 O O . PHE B 1 135 ? 66.611 30.030 -33.549 1.00 29.26 104 PHE B O 1
ATOM 1703 N N . VAL B 1 136 ? 64.873 30.278 -32.130 1.00 36.73 105 VAL B N 1
ATOM 1704 C CA . VAL B 1 136 ? 65.564 29.770 -30.943 1.00 41.20 105 VAL B CA 1
ATOM 1705 C C . VAL B 1 136 ? 65.165 28.314 -30.716 1.00 42.09 105 VAL B C 1
ATOM 1706 O O . VAL B 1 136 ? 64.156 28.016 -30.057 1.00 43.41 105 VAL B O 1
ATOM 1710 N N . LYS B 1 137 ? 65.960 27.420 -31.303 1.00 44.20 106 LYS B N 1
ATOM 1711 C CA . LYS B 1 137 ? 65.609 26.006 -31.479 1.00 45.51 106 LYS B CA 1
ATOM 1712 C C . LYS B 1 137 ? 66.642 25.127 -30.805 1.00 45.03 106 LYS B C 1
ATOM 1713 O O . LYS B 1 137 ? 67.841 25.352 -30.971 1.00 43.58 106 LYS B O 1
#

CATH classification: 1.10.10.10

Secondary structure (DSSP, 8-state):
--SGGGTHHHHHHHHHHH--EEHHHHHHHHHHHHTTS----HHHHHHHHHHHHHTTSEEEEEEEE--EEEEEEE-HHHHHHHHHHHHHHHHHHHHHHTT--/---HHHHHHHHHHHHHHHHHH--EEHHHHHHHHHHHTTTS----HHHHHHHHHHHHHTTSEEEEE------EEEEE-HHHHHHHHHHHHHHHHHHHHHHHH--

Foldseek 3Di:
DVVCVLCLLLLLLVVLVVHKDADVVSQVCQCVVVVNPDGDDPVRRVVSVVVCVVVVQWDWDWDDPVVTTIIIHGDPVVVVVSVVSVVVVVVVCVVVVVPPD/DDDPVVCLLCVLLLLLVVLVVHKDADVVSQVCVCVVVVNPDGDDSVSRVVSVVVCVVVPQWDWDFDDPCTTIIIHGDPVNVVVSVVVVVVVVVVCVVVVVPPD

Organism: Acetivibrio thermocellus (strain ATCC 27405 / DSM 1237 / JCM 9322 / NBRC 103400 / NCIMB 10682 / NRRL B-4536 / VPI 7372) (NCBI:txid203119)

Radius of gyration: 25.11 Å; Cα contacts (8 Å, |Δi|>4): 219; chains: 2; bounding box: 68×27×71 Å

Solvent-accessible surface area: 13870 Å² total; per-residue (Å²): 117,138,123,50,65,36,34,5,14,14,51,0,0,38,12,3,80,124,33,52,5,36,8,147,52,0,30,71,42,5,127,113,131,46,118,112,168,46,78,13,154,126,106,46,5,106,58,0,6,63,96,0,65,183,73,33,43,0,63,7,35,69,12,46,108,127,205,64,117,44,55,25,97,23,17,105,87,0,63,130,58,54,125,110,33,59,109,67,106,90,115,43,70,139,91,89,92,152,159,113,174,190,77,54,86,123,52,35,76,36,27,11,13,13,47,0,0,38,15,4,81,124,35,48,5,47,6,119,55,0,16,74,39,3,70,102,122,41,121,112,110,26,92,19,138,132,94,44,2,101,60,0,3,61,95,0,70,174,72,29,44,2,68,7,39,68,12,51,111,160,93,119,47,60,22,114,22,8,102,102,0,67,57,47,59,122,108,35,58,117,73,98,94,108,40,71,93,91,76,90,140,164,109,210

Sequence (204 aa):
SDVIRGYVDTIILSLLIEGDSYGYEISKNIRIKTDELYVIKETTLYSAFARLEKNGYIKSYYGEETKRRTYYRITPEGIKYYKQKCEEWELTKKVINKFVKVISSDVIRGYVDTIILSLLIEGDSYGYEISKNIRIKTDELYVIKETTLYSAFARLEKNGYIKSYYGEETRRTYYRITPEGIKYYKQKCEEWELTKKVINKFVK

Nearest PDB structures (foldseek):
  1xma-assembly1_A  TM=1.010E+00  e=1.160E-17  Acetivibrio thermocellus
  1xma-assembly1_B-2  TM=9.977E-01  e=2.366E-16  Acetivibrio thermocellus
  8zf1-assembly1_A  TM=8.625E-01  e=5.062E-08  Lactococcus cremoris subsp. cremoris MG1363
  7q34-assembly1_A  TM=8.088E-01  e=6.137E-08  Lactococcus lactis subsp. lactis
  3f8f-assembly1_A  TM=8.031E-01  e=3.051E-07  Lactococcus cremoris subsp. cremoris MG1363

B-factor: mean 30.45, std 7.57, range [12.95, 63.29]